Protein AF-A0A8H8BSC1-F1 (afdb_monomer_lite)

pLDDT: mean 72.42, std 17.68, range [31.17, 96.38]

Radius of gyration: 25.85 Å; chains: 1; bounding box: 68×64×65 Å

Organism: NCBI:txid108018

Structure (mmCIF, N/CA/C/O backbone):
data_AF-A0A8H8BSC1-F1
#
_entry.id   AF-A0A8H8BSC1-F1
#
loop_
_atom_site.group_PDB
_atom_site.id
_atom_site.type_symbol
_atom_site.label_atom_id
_atom_site.label_alt_id
_atom_site.label_comp_id
_atom_site.label_asym_id
_atom_site.label_entity_id
_atom_site.label_seq_id
_atom_site.pdbx_PDB_ins_code
_atom_site.Cartn_x
_atom_site.Cartn_y
_atom_site.Cartn_z
_atom_site.occupancy
_atom_site.B_iso_or_equiv
_atom_site.auth_seq_id
_atom_site.auth_comp_id
_atom_site.auth_asym_id
_atom_site.auth_atom_id
_atom_site.pdbx_PDB_model_num
ATOM 1 N N . MET A 1 1 ? -0.144 -24.480 24.840 1.00 42.50 1 MET A N 1
ATOM 2 C CA . MET A 1 1 ? -1.541 -24.907 25.066 1.00 42.50 1 MET A CA 1
ATOM 3 C C . MET A 1 1 ? -2.433 -23.780 24.575 1.00 42.50 1 MET A C 1
ATOM 5 O O . MET A 1 1 ? -2.061 -22.644 24.850 1.00 42.50 1 MET A O 1
ATOM 9 N N . PRO A 1 2 ? -3.512 -24.041 23.817 1.00 53.84 2 PRO A N 1
ATOM 10 C CA . PRO A 1 2 ? -4.433 -22.980 23.410 1.00 53.84 2 PRO A CA 1
ATOM 11 C C . PRO A 1 2 ? -5.007 -22.292 24.656 1.00 53.84 2 PRO A C 1
ATOM 13 O O . PRO A 1 2 ? -5.248 -22.959 25.666 1.00 53.84 2 PRO A O 1
ATOM 16 N N . ALA A 1 3 ? -5.159 -20.967 24.608 1.00 62.81 3 ALA A N 1
ATOM 17 C CA . ALA A 1 3 ? -5.765 -20.208 25.696 1.00 62.81 3 ALA A CA 1
ATOM 18 C C . ALA A 1 3 ? -7.186 -20.735 25.954 1.00 62.81 3 ALA A C 1
ATOM 20 O O . ALA A 1 3 ? -7.947 -20.976 25.017 1.00 62.81 3 ALA A O 1
ATOM 21 N N . ALA A 1 4 ? -7.529 -20.976 27.220 1.00 73.25 4 ALA A N 1
ATOM 22 C CA . ALA A 1 4 ? -8.860 -21.447 27.579 1.00 73.25 4 ALA A CA 1
ATOM 23 C C . ALA A 1 4 ? -9.885 -20.323 27.357 1.00 73.25 4 ALA A C 1
ATOM 25 O O . ALA A 1 4 ? -9.662 -19.196 27.794 1.00 73.25 4 ALA A O 1
ATOM 26 N N . PHE A 1 5 ? -11.009 -20.635 26.706 1.00 81.88 5 PHE A N 1
ATOM 27 C CA . PHE A 1 5 ? -12.128 -19.702 26.556 1.00 81.88 5 PHE A CA 1
ATOM 28 C C . PHE A 1 5 ? -12.639 -19.256 27.930 1.00 81.88 5 PHE A C 1
ATOM 30 O O . PHE A 1 5 ? -13.022 -20.093 28.752 1.00 81.88 5 PHE A O 1
ATOM 37 N N . THR A 1 6 ? -12.664 -17.946 28.178 1.00 86.12 6 THR A N 1
ATOM 38 C CA . THR A 1 6 ? -13.223 -17.390 29.415 1.00 86.12 6 THR A CA 1
ATOM 39 C C . THR A 1 6 ? -14.738 -17.174 29.275 1.00 86.12 6 THR A C 1
ATOM 41 O O . THR A 1 6 ? -15.258 -17.044 28.158 1.00 86.12 6 THR A O 1
ATOM 44 N N . PRO A 1 7 ? -15.491 -17.127 30.391 1.00 87.12 7 PRO A N 1
ATOM 45 C CA . PRO A 1 7 ? -16.909 -16.757 30.377 1.00 87.12 7 PRO A CA 1
ATOM 46 C C . PRO A 1 7 ? -17.177 -15.390 29.725 1.00 87.12 7 PRO A C 1
ATOM 48 O O . PRO A 1 7 ? -18.232 -15.189 29.120 1.00 87.12 7 PRO A O 1
ATOM 51 N N . GLU A 1 8 ? -16.225 -14.463 29.822 1.00 80.38 8 GLU A N 1
ATOM 52 C CA . GLU A 1 8 ? -16.262 -13.147 29.185 1.00 80.38 8 GLU A CA 1
ATOM 53 C C . GLU A 1 8 ? -16.211 -13.270 27.659 1.00 80.38 8 GLU A C 1
ATOM 55 O O . GLU A 1 8 ? -17.092 -12.731 26.985 1.00 80.38 8 GLU A O 1
ATOM 60 N N . THR A 1 9 ? -15.279 -14.062 27.114 1.00 79.06 9 THR A N 1
ATOM 61 C CA . THR A 1 9 ? -15.204 -14.327 25.667 1.00 79.06 9 THR A CA 1
ATOM 62 C C . THR A 1 9 ? -16.496 -14.975 25.156 1.00 79.06 9 THR A C 1
ATOM 64 O O . THR A 1 9 ? -16.997 -14.623 24.088 1.00 79.06 9 THR A O 1
ATOM 67 N N . PHE A 1 10 ? -17.102 -15.870 25.948 1.00 90.00 10 PHE A N 1
ATOM 68 C CA . PHE A 1 10 ? -18.387 -16.498 25.622 1.00 90.00 10 PHE A CA 1
ATOM 69 C C . PHE A 1 10 ? -19.555 -15.498 25.584 1.00 90.00 10 PHE A C 1
ATOM 71 O O . PHE A 1 10 ? -20.361 -15.510 24.648 1.00 90.00 10 PHE A O 1
ATOM 78 N N . LYS A 1 11 ? -19.653 -14.603 26.577 1.00 88.69 11 LYS A N 1
ATOM 79 C CA . LYS A 1 11 ? -20.669 -13.535 26.590 1.00 88.69 11 LYS A CA 1
ATOM 80 C C . LYS A 1 11 ? -20.509 -12.594 25.400 1.00 88.69 11 LYS A C 1
ATOM 82 O O . LYS A 1 11 ? -21.506 -12.244 24.771 1.00 88.69 11 LYS A O 1
ATOM 87 N N . GLN A 1 12 ? -19.274 -12.218 25.081 1.00 82.12 12 GLN A N 1
ATOM 88 C CA . GLN A 1 12 ? -18.968 -11.310 23.980 1.00 82.12 12 GLN A CA 1
ATOM 89 C C . GLN A 1 12 ? -19.332 -11.937 22.627 1.00 82.12 12 GLN A C 1
ATOM 91 O O . GLN A 1 12 ? -20.010 -11.302 21.820 1.00 82.12 12 GLN A O 1
ATOM 96 N N . ALA A 1 13 ? -19.004 -13.214 22.411 1.00 84.88 13 ALA A N 1
ATOM 97 C CA . ALA A 1 13 ? -19.384 -13.938 21.197 1.00 84.88 13 ALA A CA 1
ATOM 98 C C . ALA A 1 13 ? -20.911 -13.983 20.979 1.00 84.88 13 ALA A C 1
ATOM 100 O O . ALA A 1 13 ? -21.389 -13.760 19.863 1.00 84.88 13 ALA A O 1
ATOM 101 N N . ASN A 1 14 ? -21.689 -14.222 22.041 1.00 92.81 14 ASN A N 1
ATOM 102 C CA . ASN A 1 14 ? -23.155 -14.264 21.969 1.00 92.81 14 ASN A CA 1
ATOM 103 C C . ASN A 1 14 ? -23.796 -12.886 21.782 1.00 92.81 14 ASN A C 1
ATOM 105 O O . ASN A 1 14 ? -24.735 -12.750 20.994 1.00 92.81 14 ASN A O 1
ATOM 109 N N . TYR A 1 15 ? -23.249 -11.854 22.425 1.00 92.00 15 TYR A N 1
ATOM 110 C CA . TYR A 1 15 ? -23.658 -10.468 22.199 1.00 92.00 15 TYR A CA 1
ATOM 111 C C . TYR A 1 15 ? -23.555 -10.092 20.712 1.00 92.00 15 TYR A C 1
ATOM 113 O O . TYR A 1 15 ? -24.541 -9.673 20.101 1.00 92.00 15 TYR A O 1
ATOM 121 N N . TRP A 1 16 ? -22.396 -10.334 20.092 1.00 75.62 16 TRP A N 1
ATOM 122 C CA . TRP A 1 16 ? -22.170 -10.002 18.681 1.00 75.62 16 TRP A CA 1
ATOM 123 C C . TRP A 1 16 ? -22.990 -10.853 17.709 1.00 75.62 16 TRP A C 1
ATOM 125 O O . TRP A 1 16 ? -23.252 -10.447 16.574 1.00 75.62 16 TRP A O 1
ATOM 135 N N . ARG A 1 17 ? -23.412 -12.049 18.124 1.00 85.56 17 ARG A N 1
ATOM 136 C CA . ARG A 1 17 ? -24.331 -12.872 17.337 1.00 85.56 17 ARG A CA 1
ATOM 137 C C . ARG A 1 17 ? -25.721 -12.233 17.271 1.00 85.56 17 ARG A C 1
ATOM 139 O O . ARG A 1 17 ? -26.211 -11.983 16.171 1.00 85.56 17 ARG A O 1
ATOM 146 N N . LYS A 1 18 ? -26.290 -11.874 18.425 1.00 87.38 18 LYS A N 1
ATOM 147 C CA . LYS A 1 18 ? -27.608 -11.220 18.512 1.00 87.38 18 LYS A CA 1
ATOM 148 C C . LYS A 1 18 ? -27.630 -9.808 17.937 1.00 87.38 18 LYS A C 1
ATOM 150 O O . LYS A 1 18 ? -28.665 -9.375 17.449 1.00 87.38 18 LYS A O 1
ATOM 155 N N . TYR A 1 19 ? -26.496 -9.108 17.943 1.00 79.50 19 TYR A N 1
ATOM 156 C CA . TYR A 1 19 ? -26.371 -7.814 17.270 1.00 79.50 19 TYR A CA 1
ATOM 157 C C . TYR A 1 19 ? -26.601 -7.918 15.750 1.00 79.50 19 TYR A C 1
ATOM 159 O O . TYR A 1 19 ? -27.224 -7.041 15.160 1.00 79.50 19 TYR A O 1
ATOM 167 N N . ARG A 1 20 ? -26.126 -9.000 15.114 1.00 63.81 20 ARG A N 1
ATOM 168 C CA . ARG A 1 20 ? -26.268 -9.230 13.663 1.00 63.81 20 ARG A CA 1
ATOM 169 C C . ARG A 1 20 ? -27.637 -9.765 13.271 1.00 63.81 20 ARG A C 1
ATOM 171 O O . ARG A 1 20 ? -28.187 -9.366 12.252 1.00 63.81 20 ARG A O 1
ATOM 178 N N . ASP A 1 21 ? -28.149 -10.692 14.065 1.00 90.25 21 ASP A N 1
ATOM 179 C CA . ASP A 1 21 ? -29.476 -11.264 13.894 1.00 90.25 21 ASP A CA 1
ATOM 180 C C . ASP A 1 21 ? -30.122 -11.389 15.278 1.00 90.25 21 ASP A C 1
ATOM 182 O O . ASP A 1 21 ? -29.772 -12.312 16.028 1.00 90.25 21 ASP A O 1
ATOM 186 N N . PRO A 1 22 ? -31.060 -10.489 15.630 1.00 95.12 22 PRO A N 1
ATOM 187 C CA . PRO A 1 22 ? -31.723 -10.503 16.932 1.00 95.12 22 PRO A CA 1
ATOM 188 C C . PRO A 1 22 ? -32.433 -11.823 17.253 1.00 95.12 22 PRO A C 1
ATOM 190 O O . PRO A 1 22 ? -32.650 -12.123 18.426 1.00 95.12 22 PRO A O 1
ATOM 193 N N . ASN A 1 23 ? -32.775 -12.619 16.232 1.00 96.38 23 ASN A N 1
ATOM 194 C CA . ASN A 1 23 ? -33.460 -13.903 16.384 1.00 96.38 23 ASN A CA 1
ATOM 195 C C . ASN A 1 23 ? -32.499 -15.101 16.450 1.00 96.38 23 ASN A C 1
ATOM 197 O O . ASN A 1 23 ? -32.944 -16.243 16.590 1.00 96.38 23 ASN A O 1
ATOM 201 N N . SER A 1 24 ? -31.190 -14.873 16.346 1.00 94.62 24 SER A N 1
ATOM 202 C CA . SER A 1 24 ? -30.205 -15.949 16.401 1.00 94.62 24 SER A CA 1
ATOM 203 C C . SER A 1 24 ? -30.073 -16.533 17.814 1.00 94.62 24 SER A C 1
ATOM 205 O O . SER A 1 24 ? -30.018 -15.820 18.818 1.00 94.62 24 SER A O 1
ATOM 207 N N . ALA A 1 25 ? -30.019 -17.865 17.898 1.00 96.38 25 ALA A N 1
ATOM 208 C CA . ALA A 1 25 ? -29.781 -18.566 19.157 1.00 96.38 25 ALA A CA 1
ATOM 209 C C . ALA A 1 25 ? -28.333 -18.368 19.629 1.00 96.38 25 ALA A C 1
ATOM 211 O O . ALA A 1 25 ? -27.415 -18.344 18.809 1.00 96.38 25 ALA A O 1
ATOM 212 N N . ASP A 1 26 ? -28.121 -18.273 20.942 1.00 95.88 26 ASP A N 1
ATOM 213 C CA . ASP A 1 26 ? -26.779 -18.192 21.523 1.00 95.88 26 ASP A CA 1
ATOM 214 C C . ASP A 1 26 ? -25.952 -19.444 21.154 1.00 95.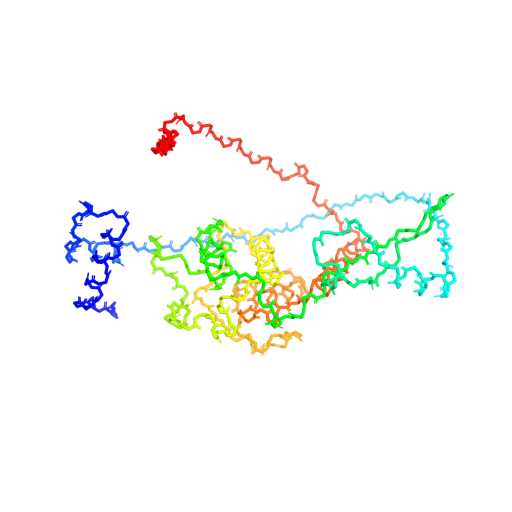88 26 ASP A C 1
ATOM 216 O O . ASP A 1 26 ? -26.466 -20.564 21.120 1.00 95.88 26 ASP A O 1
ATOM 220 N N . TYR A 1 27 ? -24.662 -19.263 20.865 1.00 93.19 27 TYR A N 1
ATOM 221 C CA . TYR A 1 27 ? -23.706 -20.362 20.766 1.00 93.19 27 TYR A CA 1
ATOM 222 C C . TYR A 1 27 ? -23.642 -21.125 22.086 1.00 93.19 27 TYR A C 1
ATOM 224 O O . TYR A 1 27 ? -23.601 -20.524 23.162 1.00 93.19 27 TYR A O 1
ATOM 232 N N . SER A 1 28 ? -23.543 -22.452 22.002 1.00 93.62 28 SER A N 1
ATOM 233 C CA . SER A 1 28 ? -23.065 -23.246 23.128 1.00 93.62 28 SER A CA 1
ATOM 234 C C . SER A 1 28 ? -21.537 -23.167 23.221 1.00 93.62 28 SER A C 1
ATOM 236 O O . SER A 1 28 ? -20.845 -22.893 22.238 1.00 93.62 28 SER A O 1
ATOM 238 N N . MET A 1 29 ? -20.978 -23.447 24.402 1.00 82.94 29 MET A N 1
ATOM 239 C CA . MET A 1 29 ? -19.519 -23.474 24.587 1.00 82.94 29 MET A CA 1
ATOM 240 C C . MET A 1 29 ? -18.839 -24.509 23.666 1.00 82.94 29 MET A C 1
ATOM 242 O O . MET A 1 29 ? -17.700 -24.332 23.235 1.00 82.94 29 MET A O 1
ATOM 246 N N . ILE A 1 30 ? -19.563 -25.582 23.325 1.00 83.12 30 ILE A N 1
ATOM 247 C CA . ILE A 1 30 ? -19.103 -26.637 22.415 1.00 83.12 30 ILE A CA 1
ATOM 248 C C . ILE A 1 30 ? -19.013 -26.111 20.979 1.00 83.12 30 ILE A C 1
ATOM 250 O O . ILE A 1 30 ? -18.041 -26.413 20.288 1.00 83.12 30 ILE A O 1
ATOM 254 N N . ASP A 1 31 ? -19.985 -25.309 20.538 1.00 86.19 31 ASP A N 1
ATOM 255 C CA . ASP A 1 31 ? -19.984 -24.734 19.188 1.00 86.19 31 ASP A CA 1
ATOM 256 C C . ASP A 1 31 ? -18.820 -23.761 19.004 1.00 86.19 31 ASP A C 1
ATOM 258 O O . ASP A 1 31 ? -18.113 -23.829 18.001 1.00 86.19 31 ASP A O 1
ATOM 262 N N . LEU A 1 32 ? -18.568 -22.923 20.015 1.00 83.75 32 LEU A N 1
ATOM 263 C CA . LEU A 1 32 ? -17.420 -22.015 20.042 1.00 83.75 32 LEU A CA 1
ATOM 264 C C . LEU A 1 32 ? -16.094 -22.778 20.007 1.00 83.75 32 LEU A C 1
ATOM 266 O O . LEU A 1 32 ? -15.229 -22.478 19.193 1.00 83.75 32 LEU A O 1
ATOM 270 N N . THR A 1 33 ? -15.954 -23.835 20.807 1.00 79.44 33 THR A N 1
ATOM 271 C CA . THR A 1 33 ? -14.729 -24.651 20.792 1.00 79.44 33 THR A CA 1
ATOM 272 C C . THR A 1 33 ? -14.499 -25.308 19.425 1.00 79.44 33 THR A C 1
ATOM 274 O O . THR A 1 33 ? -13.365 -25.409 18.966 1.00 79.44 33 THR A O 1
ATOM 277 N N . ARG A 1 34 ? -15.564 -25.742 18.737 1.00 79.81 34 ARG A N 1
ATOM 278 C CA . ARG A 1 34 ? -15.453 -26.322 17.388 1.00 79.81 34 ARG A CA 1
ATOM 279 C C . ARG A 1 34 ? -15.067 -25.294 16.332 1.00 79.81 34 ARG A C 1
ATOM 281 O O . ARG A 1 34 ? -14.254 -25.636 15.478 1.00 79.81 34 ARG A O 1
ATOM 288 N N . LEU A 1 35 ? -15.627 -24.084 16.395 1.00 76.88 35 LEU A N 1
ATOM 289 C CA . LEU A 1 35 ? -15.263 -22.992 15.489 1.00 76.88 35 LEU A CA 1
ATOM 290 C C . LEU A 1 35 ? -13.770 -22.659 15.613 1.00 76.88 35 LEU A C 1
ATOM 292 O O . LEU A 1 35 ? -13.045 -22.725 14.627 1.00 76.88 35 LEU A O 1
ATOM 296 N N . TYR A 1 36 ? -13.311 -22.426 16.843 1.00 68.88 36 TYR A N 1
ATOM 297 C CA . TYR A 1 36 ? -11.990 -21.851 17.103 1.00 68.88 36 TYR A CA 1
ATOM 298 C C . TYR A 1 36 ? -10.854 -22.882 17.200 1.00 68.88 36 TYR A C 1
ATOM 300 O O . TYR A 1 36 ? -9.684 -22.538 17.051 1.00 68.88 36 TYR A O 1
ATOM 308 N N . CYS A 1 37 ? -11.146 -24.156 17.484 1.00 70.50 37 CYS A N 1
ATOM 309 C CA . CYS A 1 37 ? -10.113 -25.192 17.650 1.00 70.50 37 CYS A CA 1
ATOM 310 C C . CYS A 1 37 ? -10.126 -26.269 16.549 1.00 70.50 37 CYS A C 1
ATOM 312 O O . CYS A 1 37 ? -9.317 -27.198 16.600 1.00 70.50 37 CYS A O 1
ATOM 314 N N . GLY A 1 38 ? -11.048 -26.195 15.582 1.00 57.78 38 GLY A N 1
ATOM 315 C CA . GLY A 1 38 ? -11.354 -27.301 14.669 1.00 57.78 38 GLY A CA 1
ATOM 316 C C . GLY A 1 38 ? -10.454 -27.457 13.438 1.00 57.78 38 GLY A C 1
ATOM 317 O O . GLY A 1 38 ? -10.386 -28.558 12.890 1.00 57.78 38 GLY A O 1
ATOM 318 N N . VAL A 1 39 ? -9.748 -26.415 12.987 1.00 50.16 39 VAL A N 1
ATOM 319 C CA . VAL A 1 39 ? -9.040 -26.459 11.694 1.00 50.16 39 VAL A CA 1
ATOM 320 C C . VAL A 1 39 ? -7.529 -26.558 11.898 1.00 50.16 39 VAL A C 1
ATOM 322 O O . VAL A 1 39 ? -6.854 -25.579 12.205 1.00 50.16 39 VAL A O 1
ATOM 325 N N . LYS A 1 40 ? -6.965 -27.756 11.698 1.00 46.06 40 LYS A N 1
ATOM 326 C CA . LYS A 1 40 ? -5.510 -27.921 11.564 1.00 46.06 40 LYS A CA 1
ATOM 327 C C . LYS A 1 40 ? -5.069 -27.331 10.225 1.00 46.06 40 LYS A C 1
ATOM 329 O O . LYS A 1 40 ? -5.225 -27.972 9.188 1.00 46.06 40 LYS A O 1
ATOM 334 N N . HIS A 1 41 ? -4.515 -26.124 10.245 1.00 46.56 41 HIS A N 1
ATOM 335 C CA . HIS A 1 41 ? -3.875 -25.547 9.068 1.00 46.56 41 HIS A CA 1
ATOM 336 C C . HIS A 1 41 ? -2.590 -26.328 8.751 1.00 46.56 41 HIS A C 1
ATOM 338 O O . HIS A 1 41 ? -1.697 -26.432 9.592 1.00 46.56 41 HIS A O 1
ATOM 344 N N . THR A 1 42 ? -2.520 -26.917 7.555 1.00 43.06 42 THR A N 1
ATOM 345 C CA . THR A 1 42 ? -1.309 -27.574 7.046 1.00 43.06 42 THR A CA 1
ATOM 346 C C . THR A 1 42 ? -0.774 -26.694 5.918 1.00 43.06 42 THR A C 1
ATOM 348 O O . THR A 1 42 ? -1.474 -26.564 4.913 1.00 43.06 42 THR A O 1
ATOM 351 N N . PRO A 1 43 ? 0.394 -26.048 6.068 1.00 39.44 43 PRO A N 1
ATOM 352 C CA . PRO A 1 43 ? 0.916 -25.170 5.028 1.00 39.44 43 PRO A CA 1
ATOM 353 C C . PRO A 1 43 ? 1.278 -25.979 3.767 1.00 39.44 43 PRO A C 1
ATOM 355 O O . PRO A 1 43 ? 1.775 -27.106 3.892 1.00 39.44 43 PRO A O 1
ATOM 358 N N . PRO A 1 44 ? 1.028 -25.447 2.557 1.00 43.44 44 PRO A N 1
ATOM 359 C CA . PRO A 1 44 ? 1.402 -26.112 1.312 1.00 43.44 44 PRO A CA 1
ATOM 360 C C . PRO A 1 44 ? 2.930 -26.205 1.161 1.00 43.44 44 PRO A C 1
ATOM 362 O O . PRO A 1 44 ? 3.678 -25.367 1.660 1.00 43.44 44 PRO A O 1
ATOM 365 N N . ALA A 1 45 ? 3.403 -27.251 0.478 1.00 52.31 45 ALA A N 1
ATOM 366 C CA . ALA A 1 45 ? 4.829 -27.470 0.239 1.00 52.31 45 ALA A CA 1
ATOM 367 C C . ALA A 1 45 ? 5.379 -26.510 -0.833 1.00 52.31 45 ALA A C 1
ATOM 369 O O . ALA A 1 45 ? 4.729 -26.278 -1.851 1.00 52.31 45 ALA A O 1
ATOM 370 N N . PHE A 1 46 ? 6.596 -25.994 -0.630 1.00 43.31 46 PHE A N 1
ATOM 371 C CA . PHE A 1 46 ? 7.272 -25.106 -1.582 1.00 43.31 46 PHE A CA 1
ATOM 372 C C . PHE A 1 46 ? 7.563 -25.800 -2.923 1.00 43.31 46 PHE A C 1
ATOM 374 O O . PHE A 1 46 ? 8.048 -26.934 -2.957 1.00 43.31 46 PHE A O 1
ATOM 381 N N . ALA A 1 47 ? 7.308 -25.101 -4.033 1.00 48.22 47 ALA A N 1
ATOM 382 C CA . ALA A 1 47 ? 7.640 -25.574 -5.375 1.00 48.22 47 ALA A CA 1
ATOM 383 C C . ALA A 1 47 ? 9.155 -25.457 -5.666 1.00 48.22 47 ALA A C 1
ATOM 385 O O . ALA A 1 47 ? 9.807 -24.534 -5.172 1.00 48.22 47 ALA A O 1
ATOM 386 N N . PRO A 1 48 ? 9.741 -26.362 -6.477 1.00 52.47 48 PRO A N 1
ATOM 387 C CA . PRO A 1 48 ? 11.158 -26.305 -6.823 1.00 52.47 48 PRO A CA 1
ATOM 388 C C . PRO A 1 48 ? 11.477 -25.152 -7.801 1.00 52.47 48 PRO A C 1
ATOM 390 O O . PRO A 1 48 ? 10.663 -24.838 -8.674 1.00 52.47 48 PRO A O 1
ATOM 393 N N . PRO A 1 49 ? 12.678 -24.549 -7.709 1.00 47.56 49 PRO A N 1
ATOM 394 C CA . PRO A 1 49 ? 13.065 -23.388 -8.512 1.00 47.56 49 PRO A CA 1
ATOM 395 C C . PRO A 1 49 ? 13.212 -23.723 -10.007 1.00 47.56 49 PRO A C 1
ATOM 397 O O . PRO A 1 49 ? 13.814 -24.734 -10.377 1.00 47.56 49 PRO A O 1
ATOM 400 N N . ARG A 1 50 ? 12.690 -22.853 -10.885 1.00 45.44 50 ARG A N 1
ATOM 401 C CA . ARG A 1 50 ? 12.823 -22.954 -12.353 1.00 45.44 50 ARG A CA 1
ATOM 402 C C . ARG A 1 50 ? 13.883 -21.986 -12.881 1.00 45.44 50 ARG A C 1
ATOM 404 O O . ARG A 1 50 ? 14.005 -20.863 -12.412 1.00 45.44 50 ARG A O 1
ATOM 411 N N . THR A 1 51 ? 14.632 -22.420 -13.891 1.00 43.59 51 THR A N 1
ATOM 412 C CA . THR A 1 51 ? 15.704 -21.641 -14.530 1.00 43.59 51 THR A CA 1
ATOM 413 C C . THR A 1 51 ? 15.138 -20.718 -15.616 1.00 43.59 51 THR A C 1
ATOM 415 O O . THR A 1 51 ? 14.475 -21.189 -16.541 1.00 43.59 51 THR A O 1
ATOM 418 N N . ALA A 1 52 ? 15.408 -19.412 -15.528 1.00 37.19 52 ALA A N 1
ATOM 419 C CA . ALA A 1 52 ? 14.918 -18.416 -16.483 1.00 37.19 52 ALA A CA 1
ATOM 420 C C . ALA A 1 52 ? 15.601 -18.536 -17.861 1.00 37.19 52 ALA A C 1
ATOM 422 O O . ALA A 1 52 ? 16.818 -18.715 -17.960 1.00 37.19 52 ALA A O 1
ATOM 423 N N . ARG A 1 53 ? 14.820 -18.412 -18.943 1.00 37.38 53 ARG A N 1
ATOM 424 C CA . ARG A 1 53 ? 15.297 -18.489 -20.335 1.00 37.38 53 ARG A CA 1
ATOM 425 C C . ARG A 1 53 ? 15.283 -17.095 -20.965 1.00 37.38 53 ARG A C 1
ATOM 427 O O . ARG A 1 53 ? 14.267 -16.415 -20.927 1.00 37.38 53 ARG A O 1
ATOM 434 N N . ARG A 1 54 ? 16.406 -16.674 -21.553 1.00 31.17 54 ARG A N 1
ATOM 435 C CA . ARG A 1 54 ? 16.592 -15.330 -22.128 1.00 31.17 54 ARG A CA 1
ATOM 436 C C . ARG A 1 54 ? 16.314 -15.343 -23.636 1.00 31.17 54 ARG A C 1
ATOM 438 O O . ARG A 1 54 ? 16.897 -16.157 -24.349 1.00 31.17 54 ARG A O 1
ATOM 445 N N . LEU A 1 55 ? 15.464 -14.438 -24.117 1.00 39.38 55 LEU A N 1
ATOM 446 C CA . LEU A 1 55 ? 15.182 -14.203 -25.541 1.00 39.38 55 LEU A CA 1
ATOM 447 C C . LEU A 1 55 ? 15.480 -12.739 -25.890 1.00 39.38 55 LEU A C 1
ATOM 449 O O . LEU A 1 55 ? 15.287 -11.863 -25.049 1.00 39.38 55 LEU A O 1
ATOM 453 N N . SER A 1 56 ? 15.956 -12.483 -27.110 1.00 36.03 56 SER A N 1
ATOM 454 C CA . SER A 1 56 ? 16.390 -11.163 -27.589 1.00 36.03 56 SER A CA 1
ATOM 455 C C . SER A 1 56 ? 15.724 -10.781 -28.912 1.00 36.03 56 SER A C 1
ATOM 457 O O . SER A 1 56 ? 15.536 -11.631 -29.782 1.00 36.03 56 SER A O 1
ATOM 459 N N . PHE A 1 57 ? 15.424 -9.486 -29.084 1.00 42.59 57 PHE A N 1
ATOM 460 C CA . PHE A 1 57 ? 14.877 -8.916 -30.321 1.00 42.59 57 PHE A CA 1
ATOM 461 C C . PHE A 1 57 ? 15.402 -7.486 -30.582 1.00 42.59 57 PHE A C 1
ATOM 463 O O . PHE A 1 57 ? 15.807 -6.805 -29.644 1.00 42.59 57 PHE A O 1
ATOM 470 N N . PRO A 1 58 ? 15.426 -7.017 -31.847 1.00 40.12 58 PRO A N 1
ATOM 471 C CA . PRO A 1 58 ? 16.117 -5.785 -32.236 1.00 40.12 58 PRO A CA 1
ATOM 472 C C . PRO A 1 58 ? 15.280 -4.497 -32.092 1.00 40.12 58 PRO A C 1
ATOM 474 O O . PRO A 1 58 ? 14.072 -4.472 -32.319 1.00 40.12 58 PRO A O 1
ATOM 477 N N . ARG A 1 59 ? 15.973 -3.395 -31.770 1.00 40.25 59 ARG A N 1
ATOM 478 C CA . ARG A 1 59 ? 15.434 -2.052 -31.474 1.00 40.25 59 ARG A CA 1
ATOM 479 C C . ARG A 1 59 ? 15.240 -1.200 -32.741 1.00 40.25 59 ARG A C 1
ATOM 481 O O . ARG A 1 59 ? 16.122 -1.172 -33.596 1.00 40.25 59 ARG A O 1
ATOM 488 N N . ILE A 1 60 ? 14.141 -0.439 -32.828 1.00 43.44 60 ILE A N 1
ATOM 489 C CA . ILE A 1 60 ? 13.859 0.484 -33.949 1.00 43.44 60 ILE A CA 1
ATOM 490 C C . ILE A 1 60 ? 14.319 1.917 -33.600 1.00 43.44 60 ILE A C 1
ATOM 492 O O . ILE A 1 60 ? 13.904 2.439 -32.5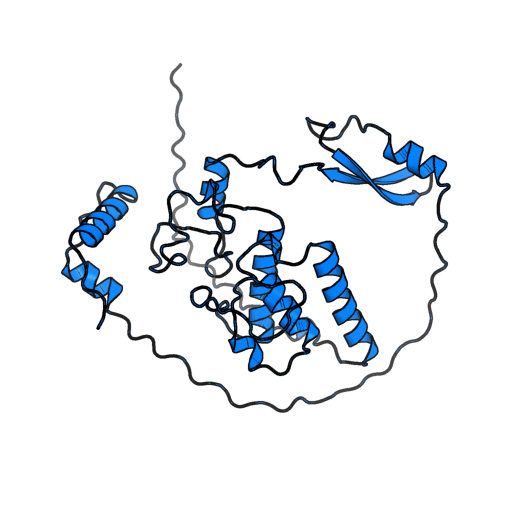62 1.00 43.44 60 ILE A O 1
ATOM 496 N N . PRO A 1 61 ? 15.142 2.585 -34.433 1.00 41.31 61 PRO A N 1
ATOM 497 C CA . PRO A 1 61 ? 15.597 3.953 -34.191 1.00 41.31 61 PRO A CA 1
ATOM 498 C C . PRO A 1 61 ? 14.731 5.029 -34.871 1.00 41.31 61 PRO A C 1
ATOM 500 O O . PRO A 1 61 ? 14.399 4.909 -36.046 1.00 41.31 61 PRO A O 1
ATOM 503 N N . GLY A 1 62 ? 14.511 6.148 -34.164 1.00 50.66 62 GLY A N 1
ATOM 504 C CA . GLY A 1 62 ? 14.360 7.470 -34.790 1.00 50.66 62 GLY A CA 1
ATOM 505 C C . GLY A 1 62 ? 13.019 8.190 -34.622 1.00 50.66 62 GLY A C 1
ATOM 506 O O . GLY A 1 62 ? 12.247 8.254 -35.565 1.00 50.66 62 GLY A O 1
ATOM 507 N N . THR A 1 63 ? 12.808 8.864 -33.486 1.00 37.50 63 THR A N 1
ATOM 508 C CA . THR A 1 63 ? 12.041 10.130 -33.451 1.00 37.50 63 THR A CA 1
ATOM 509 C C . THR A 1 63 ? 12.405 10.906 -32.189 1.00 37.50 63 THR A C 1
ATOM 511 O O . THR A 1 63 ? 12.147 10.444 -31.081 1.00 37.50 63 THR A O 1
ATOM 514 N N . VAL A 1 64 ? 13.028 12.076 -32.341 1.00 45.56 64 VAL A N 1
ATOM 515 C CA . VAL A 1 64 ? 13.320 12.989 -31.227 1.00 45.56 64 VAL A CA 1
ATOM 516 C C . VAL A 1 64 ? 12.305 14.126 -31.297 1.00 45.56 64 VAL A C 1
ATOM 518 O O . VAL A 1 64 ? 12.341 14.928 -32.228 1.00 45.56 64 VAL A O 1
ATOM 521 N N . ALA A 1 65 ? 11.367 14.163 -30.350 1.00 46.47 65 ALA A N 1
ATOM 522 C CA . ALA A 1 65 ? 10.366 15.222 -30.255 1.00 46.47 65 ALA A CA 1
ATOM 523 C C . ALA A 1 65 ? 11.012 16.552 -29.824 1.00 46.47 65 ALA A C 1
ATOM 525 O O . ALA A 1 65 ? 11.898 16.576 -28.966 1.00 46.47 65 ALA A O 1
ATOM 526 N N . ALA A 1 66 ? 10.568 17.659 -30.423 1.00 49.53 66 ALA A N 1
ATOM 527 C CA . ALA A 1 66 ? 11.018 19.000 -30.065 1.00 49.53 66 ALA A CA 1
ATOM 528 C C . ALA A 1 66 ? 10.645 19.339 -28.611 1.00 49.53 66 ALA A C 1
ATOM 530 O O . ALA A 1 66 ? 9.581 18.957 -28.121 1.00 49.53 66 ALA A O 1
ATOM 531 N N . LYS A 1 67 ? 11.532 20.064 -27.918 1.00 48.16 67 LYS A N 1
ATOM 532 C CA . LYS A 1 67 ? 11.308 20.472 -26.527 1.00 48.16 67 LYS A CA 1
ATOM 533 C C . LYS A 1 67 ? 10.167 21.500 -26.438 1.00 48.16 67 LYS A C 1
ATOM 535 O O . LYS A 1 67 ? 10.183 22.460 -27.207 1.00 48.16 67 LYS A O 1
ATOM 540 N N . PRO A 1 68 ? 9.220 21.337 -25.498 1.00 51.94 68 PRO A N 1
ATOM 541 C CA . PRO A 1 68 ? 8.134 22.289 -25.292 1.00 51.94 68 PRO A CA 1
ATOM 542 C C . PRO A 1 68 ? 8.647 23.640 -24.768 1.00 51.94 68 PRO A C 1
ATOM 544 O O . PRO A 1 68 ? 9.629 23.702 -24.025 1.00 51.94 68 PRO A O 1
ATOM 547 N N . HIS A 1 69 ? 7.971 24.714 -25.180 1.00 58.22 69 HIS A N 1
ATOM 548 C CA . HIS A 1 69 ? 8.196 26.081 -24.710 1.00 58.22 69 HIS A CA 1
ATOM 549 C C . HIS A 1 69 ? 7.762 26.213 -23.240 1.00 58.22 69 HIS A C 1
ATOM 551 O O . HIS A 1 69 ? 6.767 25.614 -22.836 1.00 58.22 69 HIS A O 1
ATOM 557 N N . VAL A 1 70 ? 8.523 26.956 -22.433 1.00 59.31 70 VAL A N 1
ATOM 558 C CA . VAL A 1 70 ? 8.226 27.185 -21.009 1.00 59.31 70 VAL A CA 1
ATOM 559 C C . VAL A 1 70 ? 7.686 28.616 -20.858 1.00 59.31 70 VAL A C 1
ATOM 561 O O . VAL A 1 70 ? 8.405 29.538 -21.244 1.00 59.31 70 VAL A O 1
ATOM 564 N N . PRO A 1 71 ? 6.458 28.820 -20.338 1.00 64.62 71 PRO A N 1
ATOM 565 C CA . PRO A 1 71 ? 5.864 30.150 -20.155 1.00 64.62 71 PRO A CA 1
ATOM 566 C C . PRO A 1 71 ? 6.604 31.034 -19.135 1.00 64.62 71 PRO A C 1
ATOM 568 O O . PRO A 1 71 ? 7.268 30.520 -18.239 1.00 64.62 71 PRO A O 1
ATOM 571 N N . ASP A 1 72 ? 6.426 32.356 -19.248 1.00 76.88 72 ASP A N 1
ATOM 572 C CA . ASP A 1 72 ? 6.992 33.385 -18.355 1.00 76.88 72 ASP A CA 1
ATOM 573 C C . ASP A 1 72 ? 6.520 33.232 -16.888 1.00 76.88 72 ASP A C 1
ATOM 575 O O . ASP A 1 72 ? 5.346 32.948 -16.619 1.00 76.88 72 ASP A O 1
ATOM 579 N N . ASP A 1 73 ? 7.419 33.453 -15.927 1.00 74.94 73 ASP A N 1
ATOM 580 C CA . ASP A 1 73 ? 7.194 33.223 -14.490 1.00 74.94 73 ASP A CA 1
ATOM 581 C C . ASP A 1 73 ? 6.061 34.095 -13.924 1.00 74.94 73 ASP A C 1
ATOM 583 O O . ASP A 1 73 ? 5.299 33.663 -13.049 1.00 74.94 73 ASP A O 1
ATOM 587 N N . ASP A 1 74 ? 5.908 35.316 -14.437 1.00 78.31 74 ASP A N 1
ATOM 588 C CA . ASP A 1 74 ? 4.851 36.233 -14.005 1.00 78.31 74 ASP A CA 1
ATOM 589 C C . ASP A 1 74 ? 3.467 35.789 -14.501 1.00 78.31 74 ASP A C 1
ATOM 591 O O . ASP A 1 74 ? 2.476 35.911 -13.771 1.00 78.31 74 ASP A O 1
ATOM 595 N N . LEU A 1 75 ? 3.392 35.172 -15.687 1.00 74.88 75 LEU A N 1
ATOM 596 C CA . LEU A 1 75 ? 2.163 34.550 -16.191 1.00 74.88 75 LEU A CA 1
ATOM 597 C C . LEU A 1 75 ? 1.783 33.325 -15.356 1.00 74.88 75 LEU A C 1
ATOM 599 O O . LEU A 1 75 ? 0.605 33.145 -15.037 1.00 74.88 75 LEU A O 1
ATOM 603 N N . ILE A 1 76 ? 2.767 32.520 -14.944 1.00 71.75 76 ILE A N 1
ATOM 604 C CA . ILE A 1 76 ? 2.552 31.373 -14.053 1.00 71.75 76 ILE A CA 1
ATOM 605 C C . ILE A 1 76 ? 1.994 31.849 -12.704 1.00 71.75 76 ILE A C 1
ATOM 607 O O . ILE A 1 76 ? 0.963 31.340 -12.259 1.00 71.75 76 ILE A O 1
ATOM 611 N N . LYS A 1 77 ? 2.598 32.862 -12.070 1.00 77.19 77 LYS A N 1
ATOM 612 C CA . LYS A 1 77 ? 2.109 33.415 -10.789 1.00 77.19 77 LYS A CA 1
ATOM 613 C C . LYS A 1 77 ? 0.711 34.029 -10.906 1.00 77.19 77 LYS A C 1
ATOM 615 O O . LYS A 1 77 ? -0.148 33.788 -10.050 1.00 77.19 77 LYS A O 1
ATOM 620 N N . ALA A 1 78 ? 0.458 34.797 -11.965 1.00 80.12 78 ALA A N 1
ATOM 621 C CA . ALA A 1 78 ? -0.854 35.387 -12.220 1.00 80.12 78 ALA A CA 1
ATOM 622 C C . ALA A 1 78 ? -1.925 34.312 -12.454 1.00 80.12 78 ALA A C 1
ATOM 624 O O . ALA A 1 78 ? -3.054 34.450 -11.993 1.00 80.12 78 ALA A O 1
ATOM 625 N N . PHE A 1 79 ? -1.579 33.216 -13.129 1.00 77.38 79 PHE A N 1
ATOM 626 C CA . PHE A 1 79 ? -2.484 32.092 -13.334 1.00 77.38 79 PHE A CA 1
ATOM 627 C C . PHE A 1 79 ? -2.763 31.318 -12.035 1.00 77.38 79 PHE A C 1
ATOM 629 O O . PHE A 1 79 ? -3.925 31.056 -11.728 1.00 77.38 79 PHE A O 1
ATOM 636 N N . MET A 1 80 ? -1.736 31.031 -11.227 1.00 74.38 80 MET A N 1
ATOM 637 C CA . MET A 1 80 ? -1.876 30.313 -9.946 1.00 74.38 80 MET A CA 1
ATOM 638 C C . MET A 1 80 ? -2.704 31.053 -8.897 1.00 74.38 80 MET A C 1
ATOM 640 O O . MET A 1 80 ? -3.300 30.429 -8.022 1.00 74.38 80 MET A O 1
ATOM 644 N N . SER A 1 81 ? -2.740 32.382 -8.972 1.00 77.56 81 SER A N 1
ATOM 645 C CA . SER A 1 81 ? -3.502 33.230 -8.052 1.00 77.56 81 SER A CA 1
ATOM 646 C C . SER A 1 81 ? -4.973 33.408 -8.449 1.00 77.56 81 SER A C 1
ATOM 648 O O . SER A 1 81 ? -5.749 33.979 -7.676 1.00 77.56 81 SER A O 1
ATOM 650 N N . LYS A 1 82 ? -5.402 32.906 -9.619 1.00 76.81 82 LYS A N 1
ATOM 651 C CA . LYS A 1 82 ? -6.805 32.993 -10.047 1.00 76.81 82 LYS A CA 1
ATOM 652 C C . LYS A 1 82 ? -7.702 32.118 -9.172 1.00 76.81 82 LYS A C 1
ATOM 654 O O . LYS A 1 82 ? -7.476 30.921 -9.014 1.00 76.81 82 LYS A O 1
ATOM 659 N N . ARG A 1 83 ? -8.794 32.708 -8.676 1.00 70.50 83 ARG A N 1
ATOM 660 C CA . ARG A 1 83 ? -9.924 31.961 -8.108 1.00 70.50 83 ARG A CA 1
ATOM 661 C C . ARG A 1 83 ? -10.804 31.442 -9.241 1.00 70.50 83 ARG A C 1
ATOM 663 O O . ARG A 1 83 ? -11.297 32.230 -10.044 1.00 70.50 83 ARG A O 1
ATOM 670 N N . ILE A 1 84 ? -11.013 30.131 -9.295 1.00 71.19 84 ILE A N 1
ATOM 671 C CA . ILE A 1 84 ? -11.887 29.502 -10.287 1.00 71.19 84 ILE A CA 1
ATOM 672 C C . ILE A 1 84 ? -13.290 29.399 -9.693 1.00 71.19 84 ILE A C 1
ATOM 674 O O . ILE A 1 84 ? -13.523 28.633 -8.762 1.00 71.19 84 ILE A O 1
ATOM 678 N N . ALA A 1 85 ? -14.224 30.181 -10.236 1.00 62.28 85 ALA A N 1
ATOM 679 C CA . ALA A 1 85 ? -15.602 30.269 -9.747 1.00 62.28 85 ALA A CA 1
ATOM 680 C C . ALA A 1 85 ? -16.415 28.964 -9.900 1.00 62.28 85 ALA A C 1
ATOM 682 O O . ALA A 1 85 ? -17.479 28.846 -9.305 1.00 62.28 85 ALA A O 1
ATOM 683 N N . SER A 1 86 ? -15.928 27.995 -10.684 1.00 61.38 86 SER A N 1
ATOM 684 C CA . SER A 1 86 ? -16.598 26.717 -10.963 1.00 61.38 86 SER A CA 1
ATOM 685 C C . SER A 1 86 ? -16.072 25.522 -10.155 1.00 61.38 86 SER A C 1
ATOM 687 O O . SER A 1 86 ? -16.495 24.398 -10.416 1.00 61.38 86 SER A O 1
ATOM 689 N N . LEU A 1 87 ? -15.139 25.717 -9.215 1.00 61.56 87 LEU A N 1
ATOM 690 C CA . LEU A 1 87 ? -14.717 24.636 -8.315 1.00 61.56 87 LEU A CA 1
ATOM 691 C C . LEU A 1 87 ? -15.783 24.421 -7.215 1.00 61.56 87 LEU A C 1
ATOM 693 O O . LEU A 1 87 ? -16.347 25.410 -6.741 1.00 61.56 87 LEU A O 1
ATOM 697 N N . PRO A 1 88 ? -16.085 23.170 -6.805 1.00 59.84 88 PRO A N 1
ATOM 698 C CA . PRO A 1 88 ? -17.132 22.869 -5.823 1.00 59.84 88 PRO A CA 1
ATOM 699 C C . PRO A 1 88 ? -16.964 23.606 -4.482 1.00 59.84 88 PRO A C 1
ATOM 701 O O . PRO A 1 88 ? -15.860 24.007 -4.124 1.00 59.84 88 PRO A O 1
ATOM 704 N N . ILE A 1 89 ? -18.094 23.707 -3.766 1.00 52.38 89 ILE A N 1
ATOM 705 C CA . ILE A 1 89 ? -18.597 24.634 -2.715 1.00 52.38 89 ILE A CA 1
ATOM 706 C C . ILE A 1 89 ? -17.616 25.274 -1.700 1.00 52.38 89 ILE A C 1
ATOM 708 O O . ILE A 1 89 ? -18.006 26.211 -1.009 1.00 52.38 89 ILE A O 1
ATOM 712 N N . ASP A 1 90 ? -16.335 24.920 -1.650 1.00 62.44 90 ASP A N 1
ATOM 713 C CA . ASP A 1 90 ? -15.374 25.553 -0.743 1.00 62.44 90 ASP A CA 1
ATOM 714 C C . ASP A 1 90 ? -14.029 25.849 -1.427 1.00 62.44 90 ASP A C 1
ATOM 716 O O . ASP A 1 90 ? -12.985 25.265 -1.137 1.00 62.44 90 ASP A O 1
ATOM 720 N N . PHE A 1 91 ? -14.044 26.804 -2.363 1.00 55.78 91 PHE A N 1
ATOM 721 C CA . PHE A 1 91 ? -12.872 27.252 -3.134 1.00 55.78 91 PHE A CA 1
ATOM 722 C C . PHE A 1 91 ? -11.685 27.728 -2.271 1.00 55.78 91 PHE A C 1
ATOM 724 O O . PHE A 1 91 ? -10.588 27.921 -2.789 1.00 55.78 91 PHE A O 1
ATOM 731 N N . ARG A 1 92 ? -11.885 27.942 -0.962 1.00 60.59 92 ARG A N 1
ATOM 732 C CA . ARG A 1 92 ? -10.815 28.262 -0.002 1.00 60.59 92 ARG A CA 1
ATOM 733 C C . ARG A 1 92 ? -9.903 27.064 0.278 1.00 60.59 92 ARG A C 1
ATOM 735 O O . ARG A 1 92 ? -8.780 27.267 0.720 1.00 60.59 92 ARG A O 1
ATOM 742 N N . LYS A 1 93 ? -10.371 25.847 -0.011 1.00 66.44 93 LYS A N 1
ATOM 743 C CA . LYS A 1 93 ? -9.677 24.574 0.222 1.00 66.44 93 LYS A CA 1
ATOM 744 C C . LYS A 1 93 ? -8.910 24.071 -0.997 1.00 66.44 93 LYS A C 1
ATOM 746 O O . LYS A 1 93 ? -8.576 22.894 -1.048 1.00 66.44 93 LYS A O 1
ATOM 751 N N . TRP A 1 94 ? -8.654 24.914 -1.994 1.00 65.62 94 TRP A N 1
ATOM 752 C CA . TRP A 1 94 ? -7.947 24.530 -3.216 1.00 65.62 94 TRP A CA 1
ATOM 753 C C . TRP A 1 94 ? -6.755 25.449 -3.444 1.00 65.62 94 TRP A C 1
ATOM 755 O O . TRP A 1 94 ? -6.889 26.674 -3.443 1.00 65.62 94 TRP A O 1
ATOM 765 N N . LYS A 1 95 ? -5.585 24.854 -3.664 1.00 73.00 95 LYS A N 1
ATOM 766 C CA . LYS A 1 95 ? -4.338 25.558 -3.953 1.00 73.00 95 LYS A CA 1
ATOM 767 C C . LYS A 1 95 ? -3.872 25.180 -5.354 1.00 73.00 95 LY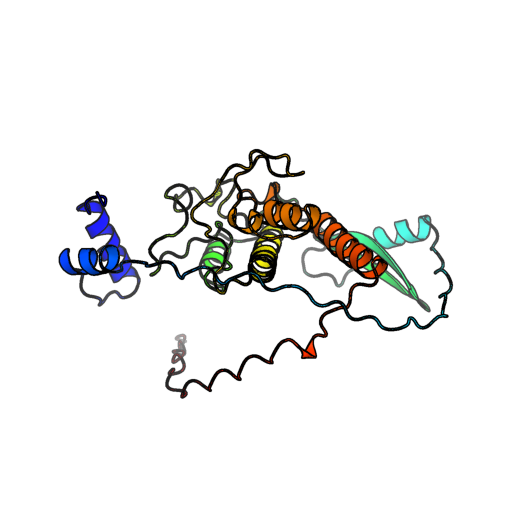S A C 1
ATOM 769 O O . LYS A 1 95 ? -3.773 24.001 -5.679 1.00 73.00 95 LYS A O 1
ATOM 774 N N . GLY A 1 96 ? -3.594 26.179 -6.190 1.00 76.56 96 GLY A N 1
ATOM 775 C CA . GLY A 1 96 ? -2.930 25.955 -7.475 1.00 76.56 96 GLY A CA 1
ATOM 776 C C . GLY A 1 96 ? -1.502 25.463 -7.240 1.00 76.56 96 GLY A C 1
ATOM 777 O O . GLY A 1 96 ? -0.761 26.083 -6.475 1.00 76.56 96 GLY A O 1
ATOM 778 N N . VAL A 1 97 ? -1.134 24.342 -7.859 1.00 71.19 97 VAL A N 1
ATOM 779 C CA . VAL A 1 97 ? 0.135 23.641 -7.584 1.00 71.19 97 VAL A CA 1
ATOM 780 C C . VAL A 1 97 ? 1.053 23.634 -8.793 1.00 71.19 97 VAL A C 1
ATOM 782 O O . VAL A 1 97 ? 2.268 23.746 -8.643 1.00 71.19 97 VAL A O 1
ATOM 785 N N . ARG A 1 98 ? 0.498 23.500 -10.006 1.00 74.69 98 ARG A N 1
ATOM 786 C CA . ARG A 1 98 ? 1.314 23.370 -11.223 1.00 74.69 98 ARG A CA 1
ATOM 787 C C . ARG A 1 98 ? 0.609 23.842 -12.494 1.00 74.69 98 ARG A C 1
ATOM 789 O O . ARG A 1 98 ? -0.592 23.657 -12.629 1.00 74.69 98 ARG A O 1
ATOM 796 N N . VAL A 1 99 ? 1.359 24.431 -13.434 1.00 74.69 99 VAL A N 1
ATOM 797 C CA . VAL A 1 99 ? 0.898 24.698 -14.810 1.00 74.69 99 VAL A CA 1
ATOM 798 C C . VAL A 1 99 ? 1.291 23.504 -15.672 1.00 74.69 99 VAL A C 1
ATOM 800 O O . VAL A 1 99 ? 2.444 23.072 -15.643 1.00 74.69 99 VAL A O 1
ATOM 803 N N . LEU A 1 100 ? 0.325 22.943 -16.396 1.00 73.44 100 LEU A N 1
ATOM 804 C CA . LEU A 1 100 ? 0.516 21.752 -17.228 1.00 73.44 100 LEU A CA 1
ATOM 805 C C . LEU A 1 100 ? 0.890 22.101 -18.678 1.00 73.44 100 LEU A C 1
ATOM 807 O O . LEU A 1 100 ? 1.438 21.254 -19.376 1.00 73.44 100 LEU A O 1
ATOM 811 N N . GLY A 1 101 ? 0.636 23.339 -19.107 1.00 72.94 101 GLY A N 1
ATOM 812 C CA . GLY A 1 101 ? 1.041 23.873 -20.408 1.00 72.94 101 GLY A CA 1
ATOM 813 C C . GLY A 1 101 ? 0.107 24.969 -20.918 1.00 72.94 101 GLY A C 1
ATOM 814 O O . GLY A 1 101 ? -0.932 25.257 -20.309 1.00 72.94 101 GLY A O 1
ATOM 815 N N . ASP A 1 102 ? 0.487 25.558 -22.048 1.00 64.19 102 ASP A N 1
ATOM 816 C CA . ASP A 1 102 ? -0.279 26.519 -22.830 1.00 64.19 102 ASP A CA 1
ATOM 817 C C . ASP A 1 102 ? -0.644 25.935 -24.210 1.00 64.19 102 ASP A C 1
ATOM 819 O O . ASP A 1 102 ? 0.190 25.461 -24.976 1.00 64.19 102 ASP A O 1
ATOM 823 N N . GLY A 1 103 ? -1.944 25.911 -24.510 1.00 64.50 103 GLY A N 1
ATOM 824 C CA . GLY A 1 103 ? -2.476 25.586 -25.836 1.00 64.50 103 GLY A CA 1
ATOM 825 C C . GLY A 1 103 ? -2.926 26.845 -26.575 1.00 64.50 103 GLY A C 1
ATOM 826 O O . GLY A 1 103 ? -2.826 27.944 -26.038 1.00 64.50 103 GLY A O 1
ATOM 827 N N . ALA A 1 104 ? -3.506 26.680 -27.771 1.00 50.22 104 ALA A N 1
ATOM 828 C CA . ALA A 1 104 ? -3.878 27.724 -28.746 1.00 50.22 104 ALA A CA 1
ATOM 829 C C . ALA A 1 104 ? -4.690 28.947 -28.242 1.00 50.22 104 ALA A C 1
ATOM 831 O O . ALA A 1 104 ? -5.007 29.824 -29.044 1.00 50.22 104 ALA A O 1
ATOM 832 N N . SER A 1 105 ? -5.076 29.014 -26.963 1.00 60.91 105 SER A N 1
ATOM 833 C CA . SER A 1 105 ? -5.558 30.221 -26.251 1.00 60.91 105 SER A CA 1
ATOM 834 C C . SER A 1 105 ? -5.822 29.985 -24.747 1.00 60.91 105 SER A C 1
ATOM 836 O O . SER A 1 105 ? -6.467 30.807 -24.097 1.00 60.91 105 SER A O 1
ATOM 838 N N . ALA A 1 106 ? -5.363 28.869 -24.166 1.00 67.81 106 ALA A N 1
ATOM 839 C CA . ALA A 1 106 ? -5.731 28.471 -22.805 1.00 67.81 106 ALA A CA 1
ATOM 840 C C . ALA A 1 106 ? -4.532 27.927 -22.023 1.00 67.81 106 ALA A C 1
ATOM 842 O O . ALA A 1 106 ? -3.699 27.210 -22.573 1.00 67.81 106 ALA A O 1
ATOM 843 N N . MET A 1 107 ? -4.484 28.239 -20.727 1.00 71.56 107 MET A N 1
ATOM 844 C CA . MET A 1 107 ? -3.546 27.648 -19.771 1.00 71.56 107 MET A CA 1
ATOM 845 C C . MET A 1 107 ? -4.272 26.585 -18.949 1.00 71.56 107 MET A C 1
ATOM 847 O O . MET A 1 107 ? -5.358 26.840 -18.422 1.00 71.56 107 MET A O 1
ATOM 851 N N . ALA A 1 108 ? -3.662 25.409 -18.823 1.00 75.69 108 ALA A N 1
ATOM 852 C CA . ALA A 1 108 ? -4.144 24.347 -17.948 1.00 75.69 108 ALA A CA 1
ATOM 853 C C . ALA A 1 108 ? -3.344 24.341 -16.640 1.00 75.69 108 ALA A C 1
ATOM 855 O O . ALA A 1 108 ? -2.113 24.406 -16.649 1.00 75.69 108 ALA A O 1
ATOM 856 N N . GLY A 1 109 ? -4.046 24.239 -15.514 1.00 77.19 109 GLY A N 1
ATOM 857 C CA . GLY A 1 109 ? -3.449 24.124 -14.188 1.00 77.19 109 GLY A CA 1
ATOM 858 C C . GLY A 1 109 ? -3.890 22.865 -13.466 1.00 77.19 109 GLY A C 1
ATOM 859 O O . GLY A 1 109 ? -4.937 22.296 -13.767 1.00 77.19 109 GLY A O 1
ATOM 860 N N . LEU A 1 110 ? -3.088 22.457 -12.495 1.00 78.12 110 LEU A N 1
ATOM 861 C CA . LEU A 1 110 ? -3.439 21.471 -11.491 1.00 78.12 110 LEU A CA 1
ATOM 862 C C . LEU A 1 110 ? -3.698 22.204 -10.174 1.00 78.12 110 LEU A C 1
ATOM 864 O O . LEU A 1 110 ? -2.843 22.963 -9.707 1.00 78.12 110 LEU A O 1
ATOM 868 N N . TRP A 1 111 ? -4.864 21.954 -9.587 1.00 76.38 111 TRP A N 1
ATOM 869 C CA . TRP A 1 111 ? -5.224 22.393 -8.244 1.00 76.38 111 TRP A CA 1
ATOM 870 C C . TRP A 1 111 ? -5.306 21.167 -7.348 1.00 76.38 111 TRP A C 1
ATOM 872 O O . TRP A 1 111 ? -5.938 20.177 -7.712 1.00 76.38 111 TRP A O 1
ATOM 882 N N . GLU A 1 112 ? -4.681 21.242 -6.182 1.00 71.19 112 GLU A N 1
ATOM 883 C CA . GLU A 1 112 ? -4.804 20.231 -5.139 1.00 71.19 112 GLU A CA 1
ATOM 884 C C . GLU A 1 112 ? -5.622 20.804 -3.995 1.00 71.19 112 GLU A C 1
ATOM 886 O O . GLU A 1 112 ? -5.615 22.013 -3.733 1.00 71.19 112 GLU A O 1
ATOM 891 N N . SER A 1 113 ? -6.357 19.928 -3.321 1.00 67.44 113 SER A N 1
ATOM 892 C CA . SER A 1 113 ? -7.075 20.345 -2.137 1.00 67.44 113 SER A CA 1
ATOM 893 C C . SER A 1 113 ? -6.082 20.581 -0.998 1.00 67.44 113 SER A C 1
ATOM 895 O O . SER A 1 113 ? -5.261 19.723 -0.688 1.00 67.44 113 SER A O 1
ATOM 897 N N . ALA A 1 114 ? -6.148 21.761 -0.389 1.00 61.00 114 ALA A N 1
ATOM 898 C CA . ALA A 1 114 ? -5.334 22.190 0.738 1.00 61.00 114 ALA A CA 1
ATOM 899 C C . ALA A 1 114 ? -5.878 21.639 2.068 1.00 61.00 114 ALA A C 1
ATOM 901 O O . ALA A 1 114 ? -5.993 22.387 3.036 1.00 61.00 114 ALA A O 1
ATOM 902 N N . TYR A 1 115 ? -6.257 20.357 2.109 1.00 60.47 115 TYR A N 1
ATOM 903 C CA . TYR A 1 115 ? -6.475 19.692 3.389 1.00 60.47 115 TYR A CA 1
ATOM 904 C C . TYR A 1 115 ? -5.123 19.619 4.094 1.00 60.47 115 TYR A C 1
ATOM 906 O O . TYR A 1 115 ? -4.237 18.871 3.676 1.00 60.47 115 TYR A O 1
ATOM 914 N N . ASP A 1 116 ? -4.956 20.414 5.150 1.00 54.59 116 ASP A N 1
ATOM 915 C CA . ASP A 1 116 ? -3.958 20.084 6.153 1.00 54.59 116 ASP A CA 1
ATOM 916 C C . ASP A 1 116 ? -4.339 18.712 6.711 1.00 54.59 116 ASP A C 1
ATOM 918 O O . ASP A 1 116 ? -5.492 18.468 7.057 1.00 54.59 116 ASP A O 1
ATOM 922 N N . PHE A 1 117 ? -3.361 17.811 6.791 1.00 53.94 117 PHE A N 1
ATOM 923 C CA . PHE A 1 117 ? -3.496 16.421 7.255 1.00 53.94 117 PHE A CA 1
ATOM 924 C C . PHE A 1 117 ? -4.193 16.280 8.631 1.00 53.94 117 PHE A C 1
ATOM 926 O O . PHE A 1 117 ? -4.505 15.171 9.054 1.00 53.94 117 PHE A O 1
ATOM 933 N N . LEU A 1 118 ? -4.390 17.389 9.349 1.00 53.53 118 LEU A N 1
ATOM 934 C CA . LEU A 1 118 ? -4.995 17.469 10.675 1.00 53.53 118 LEU A CA 1
ATOM 935 C C . LEU A 1 118 ? -6.512 17.717 10.658 1.00 53.53 118 LEU A C 1
ATOM 937 O O . LEU A 1 118 ? -7.162 17.392 11.648 1.00 53.53 118 LEU A O 1
ATOM 941 N N . ASP A 1 119 ? -7.076 18.230 9.562 1.00 59.91 119 ASP A N 1
ATOM 942 C CA . ASP A 1 119 ? -8.527 18.368 9.413 1.00 59.91 119 ASP A CA 1
ATOM 943 C C . ASP A 1 119 ? -9.061 17.105 8.741 1.00 59.91 119 ASP A C 1
ATOM 945 O O . ASP A 1 119 ? -9.205 17.026 7.520 1.00 59.91 119 ASP A O 1
ATOM 949 N N . ASP A 1 120 ? -9.289 16.085 9.562 1.00 65.69 120 ASP A N 1
ATOM 950 C CA . ASP A 1 120 ? -9.911 14.830 9.165 1.00 65.69 120 ASP A CA 1
ATOM 951 C C . ASP A 1 120 ? -11.258 15.085 8.460 1.00 65.69 120 ASP A C 1
ATOM 953 O O . ASP A 1 120 ? -12.210 15.541 9.097 1.00 65.69 120 ASP A O 1
ATOM 957 N N . PRO A 1 121 ? -11.360 14.838 7.142 1.00 72.69 121 PRO A N 1
ATOM 958 C CA . PRO A 1 121 ? -12.539 15.220 6.377 1.00 72.69 121 PRO A CA 1
ATOM 959 C C . PRO A 1 121 ? -13.699 14.235 6.534 1.00 72.69 121 PRO A C 1
ATOM 961 O O . PRO A 1 121 ? -14.767 14.495 5.984 1.00 72.69 121 PRO A O 1
ATOM 964 N N . PHE A 1 122 ? -13.480 13.109 7.216 1.00 80.81 122 PHE A N 1
ATOM 965 C CA . PHE A 1 122 ? -14.424 12.004 7.290 1.00 80.81 122 PHE A CA 1
ATOM 966 C C . PHE A 1 122 ? -15.165 12.007 8.621 1.00 80.81 122 PHE A C 1
ATOM 968 O O . PHE A 1 122 ? -14.551 12.145 9.678 1.00 80.81 122 PHE A O 1
ATOM 975 N N . THR A 1 123 ? -16.479 11.794 8.589 1.00 85.50 123 THR A N 1
ATOM 976 C CA . THR A 1 123 ? -17.228 11.573 9.830 1.00 85.50 123 THR A CA 1
ATOM 977 C C . THR A 1 123 ? -16.884 10.215 10.443 1.00 85.50 123 THR A C 1
ATOM 979 O O . THR A 1 123 ? -16.348 9.315 9.785 1.00 85.50 123 THR A O 1
ATOM 982 N N . ASP A 1 124 ? -17.223 10.034 11.719 1.00 80.81 124 ASP A N 1
ATOM 983 C CA . ASP A 1 124 ? -17.065 8.744 12.392 1.00 80.81 124 ASP A CA 1
ATOM 984 C C . ASP A 1 124 ? -17.851 7.630 11.683 1.00 80.81 124 ASP A C 1
ATOM 986 O O . ASP A 1 124 ? -17.355 6.510 11.547 1.00 80.81 124 ASP A O 1
ATOM 990 N N . GLU A 1 125 ? -19.049 7.938 11.181 1.00 84.00 125 GLU A N 1
ATOM 991 C CA . GLU A 1 125 ? -19.873 7.005 10.412 1.00 84.00 125 GLU A CA 1
ATOM 992 C C . GLU A 1 125 ? -19.241 6.645 9.064 1.00 84.00 125 GLU A C 1
ATOM 994 O O . GLU A 1 125 ? -19.298 5.483 8.663 1.00 84.00 125 GLU A O 1
ATOM 999 N N . GLU A 1 126 ? -18.621 7.601 8.365 1.00 83.19 126 GLU A N 1
ATOM 1000 C CA . GLU A 1 126 ? -17.917 7.334 7.104 1.00 83.19 126 GLU A CA 1
ATOM 1001 C C . GLU A 1 126 ? -16.697 6.440 7.330 1.00 83.19 126 GLU A C 1
ATOM 1003 O O . GLU A 1 126 ? -16.507 5.457 6.612 1.00 83.19 126 GLU A O 1
ATOM 1008 N N . ARG A 1 127 ? -15.913 6.717 8.380 1.00 79.31 127 ARG A N 1
ATOM 1009 C CA . ARG A 1 127 ? -14.778 5.880 8.797 1.00 79.31 127 ARG A CA 1
ATOM 1010 C C . ARG A 1 127 ? -15.223 4.458 9.114 1.00 79.31 127 ARG A C 1
ATOM 1012 O O . ARG A 1 127 ? -14.609 3.501 8.649 1.00 79.31 127 ARG A O 1
ATOM 1019 N N . GLU A 1 128 ? -16.316 4.312 9.855 1.00 78.88 128 GLU A N 1
ATOM 1020 C CA . GLU A 1 128 ? -16.916 3.009 10.142 1.00 78.88 128 GLU A CA 1
ATOM 1021 C C . GLU A 1 128 ? -17.466 2.333 8.870 1.00 78.88 128 GLU A C 1
ATOM 1023 O O . GLU A 1 128 ? -17.358 1.118 8.700 1.00 78.88 128 GLU A O 1
ATOM 1028 N N . GLY A 1 129 ? -17.981 3.108 7.915 1.00 80.88 129 GLY A N 1
ATOM 1029 C CA . GLY A 1 129 ? -18.363 2.632 6.586 1.00 80.88 129 GLY A CA 1
ATOM 1030 C C . GLY A 1 129 ? -17.177 2.079 5.787 1.00 80.88 129 GLY A C 1
ATOM 1031 O O . GLY A 1 129 ? -17.264 0.982 5.225 1.00 80.88 129 GLY A O 1
ATOM 1032 N N . PHE A 1 130 ? -16.039 2.778 5.781 1.00 77.75 130 PHE A N 1
ATOM 1033 C CA . PHE A 1 130 ? -14.797 2.307 5.153 1.00 77.75 130 PHE A CA 1
ATOM 1034 C C . PHE A 1 130 ? -14.229 1.070 5.855 1.00 77.75 130 PHE A C 1
ATOM 1036 O O . PHE A 1 130 ? -13.740 0.153 5.191 1.00 77.75 130 PHE A O 1
ATOM 1043 N N . ARG A 1 131 ? -14.372 0.974 7.184 1.00 71.19 131 ARG A N 1
ATOM 1044 C CA . ARG A 1 131 ? -14.035 -0.244 7.944 1.00 71.19 131 ARG A CA 1
ATOM 1045 C C . ARG A 1 131 ? -14.827 -1.456 7.470 1.00 71.19 131 ARG A C 1
ATOM 1047 O O . ARG A 1 131 ? -14.301 -2.564 7.480 1.00 71.19 131 ARG A O 1
ATOM 1054 N N . ARG A 1 132 ? -16.064 -1.260 7.013 1.00 71.00 132 ARG A N 1
ATOM 1055 C CA . ARG A 1 132 ? -16.972 -2.342 6.604 1.00 71.00 132 ARG A CA 1
ATOM 1056 C C . ARG A 1 132 ? -16.918 -2.696 5.114 1.00 71.00 132 ARG A C 1
ATOM 1058 O O . ARG A 1 132 ? -17.424 -3.754 4.753 1.00 71.00 132 ARG A O 1
ATOM 1065 N N . SER A 1 133 ? -16.314 -1.873 4.251 1.00 73.00 133 SER A N 1
ATOM 1066 C CA . SER A 1 133 ? -16.422 -2.004 2.781 1.00 73.00 133 SER A CA 1
ATOM 1067 C C . SER A 1 133 ? -15.085 -2.223 2.056 1.00 73.00 133 SER A C 1
ATOM 1069 O O . SER A 1 133 ? -14.178 -1.412 2.169 1.00 73.00 133 SER A O 1
ATOM 1071 N N . GLY A 1 134 ? -14.908 -3.342 1.334 1.00 73.50 134 GLY A N 1
ATOM 1072 C CA . GLY A 1 134 ? -13.701 -3.649 0.535 1.00 73.50 134 GLY A CA 1
ATOM 1073 C C . GLY A 1 134 ? -13.462 -5.154 0.307 1.00 73.50 134 GLY A C 1
ATOM 1074 O O . GLY A 1 134 ? -14.355 -5.948 0.596 1.00 73.50 134 GLY A O 1
ATOM 1075 N N . THR A 1 135 ? -12.282 -5.525 -0.208 1.00 77.38 135 THR A N 1
ATOM 1076 C CA . THR A 1 135 ? -11.871 -6.919 -0.483 1.00 77.38 135 THR A CA 1
ATOM 1077 C C . THR A 1 135 ? -11.038 -7.500 0.657 1.00 77.38 135 THR A C 1
ATOM 1079 O O . THR A 1 135 ? -10.033 -6.906 1.042 1.00 77.38 135 THR A O 1
ATOM 1082 N N . GLU A 1 136 ? -11.441 -8.665 1.172 1.00 72.81 136 GLU A N 1
ATOM 1083 C CA . GLU A 1 136 ? -10.709 -9.405 2.210 1.00 72.81 136 GLU A CA 1
ATOM 1084 C C . GLU A 1 136 ? -9.221 -9.570 1.862 1.00 72.81 136 GLU A C 1
ATOM 1086 O O . GLU A 1 136 ? -8.873 -9.631 0.687 1.00 72.81 136 GLU A O 1
ATOM 1091 N N . ASP A 1 137 ? -8.347 -9.562 2.873 1.00 72.19 137 ASP A N 1
ATOM 1092 C CA . ASP A 1 137 ? -6.877 -9.652 2.761 1.00 72.19 137 ASP A CA 1
ATOM 1093 C C . ASP A 1 137 ? -6.137 -8.463 2.120 1.00 72.19 137 ASP A C 1
ATOM 1095 O O . ASP A 1 137 ? -4.940 -8.282 2.350 1.00 72.19 137 ASP A O 1
ATOM 1099 N N . TYR A 1 138 ? -6.826 -7.574 1.405 1.00 75.69 138 TYR A N 1
ATOM 1100 C CA . TYR A 1 138 ? -6.209 -6.353 0.861 1.00 75.69 138 TYR A CA 1
ATOM 1101 C C . TYR A 1 138 ? -6.229 -5.184 1.831 1.00 75.69 138 TYR A C 1
ATOM 1103 O O . TYR A 1 138 ? -5.710 -4.114 1.536 1.00 75.69 138 TYR A O 1
ATOM 1111 N N . TYR A 1 139 ? -6.809 -5.376 3.006 1.00 71.31 139 TYR A N 1
ATOM 1112 C CA . TYR A 1 139 ? -6.979 -4.294 3.944 1.00 71.31 139 TYR A CA 1
ATOM 1113 C C . TYR A 1 139 ? -5.658 -3.849 4.556 1.00 71.31 139 TYR A C 1
ATOM 1115 O O . TYR A 1 139 ? -4.841 -4.682 4.968 1.00 71.31 139 TYR A O 1
ATOM 1123 N N . PRO A 1 140 ? -5.456 -2.533 4.711 1.00 62.44 140 PRO A N 1
ATOM 1124 C CA . PRO A 1 140 ? -4.514 -2.062 5.692 1.00 62.44 140 PRO A CA 1
ATOM 1125 C C . PRO A 1 140 ? -4.889 -2.558 7.068 1.00 62.44 140 PRO A C 1
ATOM 1127 O O . PRO A 1 140 ? -6.075 -2.757 7.343 1.00 62.44 140 PRO A O 1
ATOM 1130 N N . PRO A 1 141 ? -3.904 -2.696 7.969 1.00 54.59 141 PRO A N 1
ATOM 1131 C CA . PRO A 1 141 ? -4.201 -3.161 9.304 1.00 54.59 141 PRO A CA 1
ATOM 1132 C C . PRO A 1 141 ? -5.056 -2.129 10.056 1.00 54.59 141 PRO A C 1
ATOM 1134 O O . PRO A 1 141 ? -5.692 -2.437 11.048 1.00 54.59 141 PRO A O 1
ATOM 1137 N N . LEU A 1 142 ? -5.222 -0.940 9.459 1.00 50.28 142 LEU A N 1
ATOM 1138 C CA . LEU A 1 142 ? -6.234 0.085 9.704 1.00 50.28 142 LEU A CA 1
ATOM 1139 C C . LEU A 1 142 ? -7.695 -0.404 9.736 1.00 50.28 142 LEU A C 1
ATOM 1141 O O . LEU A 1 142 ? -8.568 0.396 10.076 1.00 50.28 142 LEU A O 1
ATOM 1145 N N . ARG A 1 143 ? -8.007 -1.632 9.306 1.00 44.28 143 ARG A N 1
ATOM 1146 C CA . ARG A 1 143 ? -9.388 -2.043 9.053 1.00 44.28 143 ARG A CA 1
ATOM 1147 C C . ARG A 1 143 ? -9.909 -3.077 10.036 1.00 44.28 143 ARG A C 1
ATOM 1149 O O . ARG A 1 143 ? -9.672 -4.279 9.912 1.00 44.28 143 ARG A O 1
ATOM 1156 N N . THR A 1 144 ? -10.791 -2.607 10.898 1.00 41.69 144 THR A N 1
ATOM 1157 C CA . THR A 1 144 ? -11.521 -3.471 11.807 1.00 41.69 144 THR A CA 1
ATOM 1158 C C . THR A 1 144 ? -12.932 -3.808 11.258 1.00 41.69 144 THR A C 1
ATOM 1160 O O . THR A 1 144 ? -13.862 -3.014 11.370 1.00 41.69 144 THR A O 1
ATOM 1163 N N . LEU A 1 145 ? -13.112 -4.966 10.624 1.00 42.81 145 LEU A N 1
ATOM 1164 C CA . LEU A 1 145 ? -14.374 -5.667 10.402 1.00 42.81 145 LEU A CA 1
ATOM 1165 C C . LEU A 1 145 ? -14.719 -6.635 11.555 1.00 42.81 145 LEU A C 1
ATOM 1167 O O . LEU A 1 145 ? -14.265 -7.776 11.627 1.00 42.81 145 LEU A O 1
ATOM 1171 N N . LEU A 1 146 ? -15.653 -6.197 12.393 1.00 46.72 146 LEU A N 1
ATOM 1172 C CA . LEU A 1 146 ? -16.175 -6.907 13.563 1.00 46.72 146 LEU A CA 1
ATOM 1173 C C . LEU A 1 146 ? -17.161 -8.048 13.229 1.00 46.72 146 LEU A C 1
ATOM 1175 O O . LEU A 1 146 ? -18.058 -8.361 14.009 1.00 46.72 146 LEU A O 1
ATOM 1179 N N . THR A 1 147 ? -17.045 -8.716 12.079 1.00 41.56 147 THR A N 1
ATOM 1180 C CA . THR A 1 147 ? -17.947 -9.832 11.759 1.00 41.56 147 THR A CA 1
ATOM 1181 C C . THR A 1 147 ? -17.269 -10.934 10.946 1.00 41.56 147 THR A C 1
ATOM 1183 O O . THR A 1 147 ? -17.022 -10.770 9.760 1.00 41.56 147 THR A O 1
ATOM 1186 N N . PHE A 1 148 ? -17.105 -12.094 11.592 1.00 38.34 148 PHE A N 1
ATOM 1187 C CA . PHE A 1 148 ? -16.895 -13.442 11.028 1.00 38.34 148 PHE A CA 1
ATOM 1188 C C . PHE A 1 148 ? -15.499 -13.931 10.612 1.00 38.34 148 PHE A C 1
ATOM 1190 O O . PHE A 1 148 ? -15.404 -15.109 10.284 1.00 38.34 148 PHE A O 1
ATOM 1197 N N . PHE A 1 149 ? -14.419 -13.167 10.770 1.00 35.91 149 PHE A N 1
ATOM 1198 C CA . PHE A 1 149 ? -13.068 -13.708 10.562 1.00 35.91 149 PHE A CA 1
ATOM 1199 C C . PHE A 1 149 ? -12.183 -13.466 11.788 1.00 35.91 149 PHE A C 1
ATOM 1201 O O . PHE A 1 149 ? -11.939 -12.337 12.194 1.00 35.91 149 PHE A O 1
ATOM 1208 N N . GLU A 1 150 ? -11.764 -14.563 12.417 1.00 34.66 150 GLU A N 1
ATOM 1209 C CA . GLU A 1 150 ? -11.245 -14.671 13.790 1.00 34.66 150 GLU A CA 1
ATOM 1210 C C . GLU A 1 150 ? -9.940 -13.950 14.124 1.00 34.66 150 GLU A C 1
ATOM 1212 O O . GLU A 1 150 ? -9.456 -14.100 15.239 1.00 34.66 150 GLU A O 1
ATOM 1217 N N . VAL A 1 151 ? -9.349 -13.156 13.244 1.00 35.41 151 VAL A N 1
ATOM 1218 C CA . VAL A 1 151 ? -8.210 -12.342 13.669 1.00 35.41 151 VAL A CA 1
ATOM 1219 C C . VAL A 1 151 ? -8.267 -11.046 12.918 1.00 35.41 151 VAL A C 1
ATOM 1221 O O . VAL A 1 151 ? -7.775 -10.896 11.800 1.00 35.41 151 VAL A O 1
ATOM 1224 N N . GLN A 1 152 ? -8.919 -10.111 13.565 1.00 36.53 152 GLN A N 1
ATOM 1225 C CA . GLN A 1 152 ? -8.635 -8.732 13.310 1.00 36.53 152 GLN A CA 1
ATOM 1226 C C . GLN A 1 152 ? -7.446 -8.357 14.176 1.00 36.53 152 GLN A C 1
ATOM 1228 O O . GLN A 1 152 ? -7.387 -8.765 15.333 1.00 36.53 152 GLN A O 1
ATOM 1233 N N . PHE A 1 153 ? -6.480 -7.737 13.494 1.00 51.31 153 PHE A N 1
ATOM 1234 C CA . PHE A 1 153 ? -5.250 -7.072 13.925 1.00 51.31 153 PHE A CA 1
ATOM 1235 C C . PHE A 1 153 ? -5.131 -6.962 15.439 1.00 51.31 153 PHE A C 1
ATOM 1237 O O . PHE A 1 153 ? -6.094 -6.515 16.041 1.00 51.31 153 PHE A O 1
ATOM 1244 N N . THR A 1 154 ? -4.003 -7.433 15.993 1.00 51.69 154 THR A N 1
ATOM 1245 C CA . THR A 1 154 ? -3.684 -7.642 17.425 1.00 51.69 154 THR A CA 1
ATOM 1246 C C . THR A 1 154 ? -4.530 -6.823 18.400 1.00 51.69 154 THR A C 1
ATOM 1248 O O . THR A 1 154 ? -4.881 -5.702 18.091 1.00 51.69 154 THR A O 1
ATOM 1251 N N . GLU A 1 155 ? -4.819 -7.323 19.605 1.00 54.44 155 GLU A N 1
ATOM 1252 C CA . GLU A 1 155 ? -5.702 -6.678 20.610 1.00 54.44 155 GLU A CA 1
ATOM 1253 C C . GLU A 1 155 ? -5.526 -5.137 20.762 1.00 54.44 155 GLU A C 1
ATOM 1255 O O . GLU A 1 155 ? -6.473 -4.429 21.091 1.00 54.44 155 GLU A O 1
ATOM 1260 N N . GLU A 1 156 ? -4.341 -4.609 20.433 1.00 54.47 156 GLU A N 1
ATOM 1261 C CA . GLU A 1 156 ? -3.988 -3.189 20.286 1.00 54.47 156 GLU A CA 1
ATOM 1262 C C . GLU A 1 156 ? -4.721 -2.386 19.174 1.00 54.47 156 GLU A C 1
ATOM 1264 O O . GLU A 1 156 ? -4.823 -1.169 19.286 1.00 54.47 156 GLU A O 1
ATOM 1269 N N . TRP A 1 157 ? -5.223 -3.002 18.098 1.00 57.25 157 TRP A N 1
ATOM 1270 C CA . TRP A 1 157 ? -5.866 -2.336 16.945 1.00 57.25 157 TRP A CA 1
ATOM 1271 C C . TRP A 1 157 ? -7.393 -2.355 16.996 1.00 57.25 157 TRP A C 1
ATOM 1273 O O . TRP A 1 157 ? -8.050 -1.510 16.383 1.00 57.25 157 TRP A O 1
ATOM 1283 N N . ASP A 1 158 ? -7.959 -3.327 17.712 1.00 56.94 158 ASP A N 1
ATOM 1284 C CA . ASP A 1 158 ? -9.399 -3.444 17.980 1.00 56.94 158 ASP A CA 1
ATOM 1285 C C . ASP A 1 158 ? -9.839 -2.519 19.136 1.00 56.94 158 ASP A C 1
ATOM 1287 O O . ASP A 1 158 ? -10.998 -2.494 19.557 1.00 56.94 158 ASP A O 1
ATOM 1291 N N . PHE A 1 159 ? -8.898 -1.739 19.670 1.00 53.72 159 PHE A N 1
ATOM 1292 C CA . PHE A 1 159 ? -9.113 -0.918 20.841 1.00 53.72 159 PHE A CA 1
ATOM 1293 C C . PHE A 1 159 ? -9.992 0.301 20.509 1.00 53.72 159 PHE A C 1
ATOM 1295 O O . PHE A 1 159 ? -9.976 0.886 19.420 1.00 53.72 159 PHE A O 1
ATOM 1302 N N . SER A 1 160 ? -10.817 0.683 21.480 1.00 56.66 160 SER A N 1
ATOM 1303 C CA . SER A 1 160 ? -11.793 1.780 21.414 1.00 56.66 160 SER A CA 1
ATOM 1304 C C . SER A 1 160 ? -11.197 3.162 21.095 1.00 56.66 160 SER A C 1
ATOM 1306 O O . SER A 1 160 ? -11.943 4.125 20.923 1.00 56.66 160 SER A O 1
ATOM 1308 N N . ASP A 1 161 ? -9.871 3.265 21.018 1.00 67.25 161 ASP A N 1
ATOM 1309 C CA . ASP A 1 161 ? -9.076 4.469 20.789 1.00 67.25 161 ASP A CA 1
ATOM 1310 C C . ASP A 1 161 ? -8.540 4.577 19.348 1.00 67.25 161 ASP A C 1
ATOM 1312 O O . ASP A 1 161 ? -7.668 5.399 19.083 1.00 67.25 161 ASP A O 1
ATOM 1316 N N . TYR A 1 162 ? -9.073 3.814 18.383 1.00 72.62 162 TYR A N 1
ATOM 1317 C CA . TYR A 1 162 ? -8.634 3.882 16.977 1.00 72.62 162 TYR A CA 1
ATOM 1318 C C . TYR A 1 162 ? -8.596 5.310 16.398 1.00 72.62 162 TYR A C 1
ATOM 1320 O O . TYR A 1 162 ? -7.883 5.563 15.433 1.00 72.62 162 TYR A O 1
ATOM 1328 N N . LYS A 1 163 ? -9.372 6.242 16.965 1.00 73.25 163 LYS A N 1
ATOM 1329 C CA . LYS A 1 163 ? -9.370 7.666 16.603 1.00 73.25 163 LYS A CA 1
ATOM 1330 C C . LYS A 1 163 ? -8.091 8.392 17.025 1.00 73.25 163 LYS A C 1
ATOM 1332 O O . LYS A 1 163 ? -7.684 9.332 16.352 1.00 73.25 163 LYS A O 1
ATOM 1337 N N . GLU A 1 164 ? -7.496 7.973 18.135 1.00 79.31 164 GLU A N 1
ATOM 1338 C CA . GLU A 1 164 ? -6.255 8.508 18.702 1.00 79.31 164 GLU A CA 1
ATOM 1339 C C . GLU A 1 164 ? -5.025 7.705 18.250 1.00 79.31 164 GLU A C 1
ATOM 1341 O O . GLU A 1 164 ? -3.895 8.180 18.366 1.00 79.31 164 GLU A O 1
ATOM 1346 N N . SER A 1 165 ? -5.233 6.509 17.691 1.00 81.06 165 SER A N 1
ATOM 1347 C CA . SER A 1 165 ? -4.164 5.659 17.178 1.00 81.06 165 SER A CA 1
ATOM 1348 C C . SER A 1 165 ? -3.362 6.343 16.063 1.00 81.06 165 SER A C 1
ATOM 1350 O O . SER A 1 165 ? -3.890 6.910 15.101 1.00 81.06 165 SER A O 1
ATOM 1352 N N . GLU A 1 166 ? -2.036 6.219 16.140 1.00 82.81 166 GLU A N 1
ATOM 1353 C CA . GLU A 1 166 ? -1.146 6.597 15.036 1.00 82.81 166 GLU A CA 1
ATOM 1354 C C . GLU A 1 166 ? -1.234 5.633 13.842 1.00 82.81 166 GLU A C 1
ATOM 1356 O O . GLU A 1 166 ? -0.613 5.872 12.802 1.00 82.81 166 GLU A O 1
ATOM 1361 N N . VAL A 1 167 ? -1.949 4.518 14.013 1.00 80.94 167 VAL A N 1
ATOM 1362 C CA . VAL A 1 167 ? -1.897 3.375 13.110 1.00 80.94 167 VAL A CA 1
ATOM 1363 C C . VAL A 1 167 ? -3.269 2.978 12.590 1.00 80.94 167 VAL A C 1
ATOM 1365 O O . VAL A 1 167 ? -3.383 2.755 11.392 1.00 80.94 167 VAL A O 1
ATOM 1368 N N . ALA A 1 168 ? -4.291 2.912 13.448 1.00 79.19 168 ALA A N 1
ATOM 1369 C CA . ALA A 1 168 ? -5.680 2.634 13.081 1.00 79.19 168 ALA A CA 1
ATOM 1370 C C . ALA A 1 168 ? -6.447 3.932 12.736 1.00 79.19 168 ALA A C 1
ATOM 1372 O O . ALA A 1 168 ? -6.017 5.023 13.087 1.00 79.19 168 ALA A O 1
ATOM 1373 N N . GLY A 1 169 ? -7.559 3.844 11.991 1.00 74.56 169 GLY A N 1
ATOM 1374 C CA . GLY A 1 169 ? -8.445 4.991 11.711 1.00 74.56 169 GLY A CA 1
ATOM 1375 C C . GLY A 1 169 ? -7.914 6.104 10.791 1.00 74.56 169 GLY A C 1
ATOM 1376 O O . GLY A 1 169 ? -8.685 6.979 10.403 1.00 74.56 169 GLY A O 1
ATOM 1377 N N . GLN A 1 170 ? -6.638 6.079 10.396 1.00 78.94 170 GLN A N 1
ATOM 1378 C CA . GLN A 1 170 ? -6.024 7.083 9.518 1.00 78.94 170 GLN A CA 1
ATOM 1379 C C . GLN A 1 170 ? -6.234 6.774 8.027 1.00 78.94 170 GLN A C 1
ATOM 1381 O O . GLN A 1 170 ? -5.318 6.349 7.315 1.00 78.94 170 GLN A O 1
ATOM 1386 N N . TYR A 1 171 ? -7.454 7.001 7.539 1.00 81.69 171 TYR A N 1
ATOM 1387 C CA . TYR A 1 171 ? -7.773 6.866 6.116 1.00 81.69 171 TYR A CA 1
ATOM 1388 C C . TYR A 1 171 ? -7.183 8.022 5.309 1.00 81.69 171 TYR A C 1
ATOM 1390 O O . TYR A 1 171 ? -7.522 9.185 5.501 1.00 81.69 171 TYR A O 1
ATOM 1398 N N . SER A 1 172 ? -6.273 7.699 4.395 1.00 84.94 172 SER A N 1
ATOM 1399 C CA . SER A 1 172 ? -5.625 8.678 3.517 1.00 84.94 172 SER A CA 1
ATOM 1400 C C . SER A 1 172 ? -5.096 7.989 2.259 1.00 84.94 172 SER A C 1
ATOM 1402 O O . SER A 1 172 ? -5.300 6.792 2.059 1.00 84.94 172 SER A O 1
ATOM 1404 N N . PHE A 1 173 ? -4.348 8.702 1.413 1.00 87.44 173 PHE A N 1
ATOM 1405 C CA . PHE A 1 173 ? -3.686 8.072 0.266 1.00 87.44 173 PHE A CA 1
ATOM 1406 C C . PHE A 1 173 ? -2.708 6.955 0.683 1.00 87.44 173 PHE A C 1
ATOM 1408 O O . PHE A 1 173 ? -2.448 6.055 -0.113 1.00 87.44 173 PHE A O 1
ATOM 1415 N N . TYR A 1 174 ? -2.197 6.968 1.923 1.00 89.81 174 TYR A N 1
ATOM 1416 C CA . TYR A 1 174 ? -1.351 5.898 2.459 1.00 89.81 174 TYR A CA 1
ATOM 1417 C C . TYR A 1 174 ? -2.087 4.557 2.563 1.00 89.81 174 TYR A C 1
ATOM 1419 O O . TYR A 1 174 ? -1.446 3.508 2.499 1.00 89.81 174 TYR A O 1
ATOM 1427 N N . THR A 1 175 ? -3.413 4.575 2.708 1.00 87.50 175 THR A N 1
ATOM 1428 C CA . THR A 1 175 ? -4.281 3.390 2.629 1.00 87.50 175 THR A CA 1
ATOM 1429 C C . THR A 1 175 ? -4.218 2.799 1.221 1.00 87.50 175 THR A C 1
ATOM 1431 O O . THR A 1 175 ? -3.917 1.627 1.067 1.00 87.50 175 THR A O 1
ATOM 1434 N N . ASN A 1 176 ? -4.325 3.623 0.177 1.00 88.00 176 ASN A N 1
ATOM 1435 C CA . ASN A 1 176 ? -4.203 3.140 -1.203 1.00 88.00 176 ASN A CA 1
ATOM 1436 C C . ASN A 1 176 ? -2.784 2.633 -1.516 1.00 88.00 176 ASN A C 1
ATOM 1438 O O . ASN A 1 176 ? -2.618 1.653 -2.236 1.00 88.00 176 ASN A O 1
ATOM 1442 N N . VAL A 1 177 ? -1.745 3.280 -0.967 1.00 91.12 177 VAL A N 1
ATOM 1443 C CA . VAL A 1 177 ? -0.355 2.787 -1.066 1.00 91.12 177 VAL A CA 1
ATOM 1444 C C . VAL A 1 177 ? -0.229 1.400 -0.424 1.00 91.12 177 VAL A C 1
ATOM 1446 O O . VAL A 1 177 ? 0.502 0.553 -0.940 1.00 91.12 177 VAL A O 1
ATOM 1449 N N . TRP A 1 178 ? -0.973 1.147 0.657 1.00 90.25 178 TRP A N 1
ATOM 1450 C CA . TRP A 1 178 ? -1.061 -0.173 1.273 1.00 90.25 178 TRP A CA 1
ATOM 1451 C C . TRP A 1 178 ? -1.772 -1.212 0.392 1.00 90.25 178 TRP A C 1
ATOM 1453 O O . TRP A 1 178 ? -1.374 -2.372 0.351 1.00 90.25 178 TRP A O 1
ATOM 1463 N N . ASP A 1 179 ? -2.809 -0.833 -0.335 1.00 88.12 179 ASP A N 1
ATOM 1464 C CA . ASP A 1 179 ? -3.505 -1.799 -1.190 1.00 88.12 179 ASP A CA 1
ATOM 1465 C C . ASP A 1 179 ? -2.619 -2.180 -2.387 1.00 88.12 179 ASP A C 1
ATOM 1467 O O . ASP A 1 179 ? -2.441 -3.355 -2.715 1.00 88.12 179 ASP A O 1
ATOM 1471 N N . VAL A 1 180 ? -1.953 -1.184 -2.983 1.00 90.81 180 VAL A N 1
ATOM 1472 C CA . VAL A 1 180 ? -1.025 -1.394 -4.103 1.00 90.81 180 VAL A CA 1
ATOM 1473 C C . VAL A 1 180 ? 0.147 -2.293 -3.703 1.00 90.81 180 VAL A C 1
ATOM 1475 O O . VAL A 1 180 ? 0.540 -3.151 -4.493 1.00 90.81 180 VAL A O 1
ATOM 1478 N N . ARG A 1 181 ? 0.690 -2.177 -2.482 1.00 89.38 181 ARG A N 1
ATOM 1479 C CA . ARG A 1 181 ? 1.752 -3.105 -2.034 1.00 89.38 181 ARG A CA 1
ATOM 1480 C C . ARG A 1 181 ? 1.274 -4.541 -1.900 1.00 89.38 181 ARG A C 1
ATOM 1482 O O . ARG A 1 181 ? 2.097 -5.422 -2.082 1.00 89.38 181 ARG A O 1
ATOM 1489 N N . ALA A 1 182 ? 0.011 -4.792 -1.552 1.00 88.75 182 ALA A N 1
ATOM 1490 C CA . ALA A 1 182 ? -0.470 -6.152 -1.352 1.00 88.75 182 ALA A CA 1
ATOM 1491 C C . ALA A 1 182 ? -0.464 -6.868 -2.704 1.00 88.75 182 ALA A C 1
ATOM 1493 O O . ALA A 1 182 ? 0.029 -7.988 -2.808 1.00 88.75 182 ALA A O 1
ATOM 1494 N N . ILE A 1 183 ? -0.860 -6.139 -3.750 1.00 90.88 183 ILE A N 1
ATOM 1495 C CA . ILE A 1 183 ? -0.741 -6.563 -5.144 1.00 90.88 183 ILE A CA 1
ATOM 1496 C C . ILE A 1 183 ? 0.734 -6.745 -5.533 1.00 90.88 183 ILE A C 1
ATOM 1498 O O . ILE A 1 183 ? 1.101 -7.790 -6.056 1.00 90.88 183 ILE A O 1
ATOM 1502 N N . MET A 1 184 ? 1.608 -5.766 -5.259 1.00 94.12 184 MET A N 1
ATOM 1503 C CA . MET A 1 184 ? 3.041 -5.888 -5.582 1.00 94.12 184 MET A CA 1
ATOM 1504 C C . MET A 1 184 ? 3.695 -7.087 -4.890 1.00 94.12 184 MET A C 1
ATOM 1506 O O . MET A 1 184 ? 4.493 -7.787 -5.503 1.00 94.12 184 MET A O 1
ATOM 1510 N N . TYR A 1 185 ? 3.358 -7.313 -3.623 1.00 93.88 185 TYR A N 1
ATOM 1511 C CA . TYR A 1 185 ? 3.828 -8.439 -2.836 1.00 93.88 185 TYR A CA 1
ATOM 1512 C C . TYR A 1 185 ? 3.370 -9.752 -3.469 1.00 93.88 185 TYR A C 1
ATOM 1514 O O . TYR A 1 185 ? 4.228 -10.556 -3.801 1.00 93.88 185 TYR A O 1
ATOM 1522 N N . GLN A 1 186 ? 2.071 -9.917 -3.749 1.00 92.00 186 GLN A N 1
ATOM 1523 C CA . GLN A 1 186 ? 1.528 -11.120 -4.396 1.00 92.00 186 GLN A CA 1
ATOM 1524 C C . GLN A 1 186 ? 2.181 -11.407 -5.749 1.00 92.00 186 GLN A C 1
ATOM 1526 O O . GLN A 1 186 ? 2.483 -12.555 -6.060 1.00 92.00 186 GLN A O 1
ATOM 1531 N N . LEU A 1 187 ? 2.438 -10.369 -6.548 1.00 91.00 187 LEU A N 1
ATOM 1532 C CA . LEU A 1 187 ? 3.124 -10.515 -7.833 1.00 91.00 187 LEU A CA 1
ATOM 1533 C C . LEU A 1 187 ? 4.578 -10.978 -7.671 1.00 91.00 187 LEU A C 1
ATOM 1535 O O . LEU A 1 187 ? 5.085 -11.709 -8.516 1.00 91.00 187 LEU A O 1
ATOM 1539 N N . VAL A 1 188 ? 5.255 -10.553 -6.604 1.00 92.00 188 VAL A N 1
ATOM 1540 C CA . VAL A 1 188 ? 6.649 -10.922 -6.318 1.00 92.00 188 VAL A CA 1
ATOM 1541 C C . VAL A 1 188 ? 6.752 -12.312 -5.689 1.00 92.00 188 VAL A C 1
ATOM 1543 O O . VAL A 1 188 ? 7.665 -13.074 -6.009 1.00 92.00 188 VAL A O 1
ATOM 1546 N N . THR A 1 189 ? 5.826 -12.658 -4.800 1.00 92.19 189 THR A N 1
ATOM 1547 C CA . THR A 1 189 ? 5.809 -13.953 -4.114 1.00 92.19 189 THR A CA 1
ATOM 1548 C C . THR A 1 189 ? 5.128 -15.047 -4.929 1.00 92.19 189 THR A C 1
ATOM 1550 O O . THR A 1 189 ? 5.294 -16.227 -4.621 1.00 92.19 189 THR A O 1
ATOM 1553 N N . LEU A 1 190 ? 4.373 -14.667 -5.968 1.00 89.19 190 LEU A N 1
ATOM 1554 C CA . LEU A 1 190 ? 3.451 -15.533 -6.707 1.00 89.19 190 LEU A CA 1
ATOM 1555 C C . LEU A 1 190 ? 2.482 -16.269 -5.766 1.00 89.19 190 LEU A C 1
ATOM 1557 O O . LEU A 1 190 ? 2.109 -17.417 -6.012 1.00 89.19 190 LEU A O 1
ATOM 1561 N N . SER A 1 191 ? 2.105 -15.621 -4.659 1.00 86.31 191 SER A N 1
ATOM 1562 C CA . SER A 1 191 ? 1.177 -16.175 -3.678 1.00 86.31 191 SER A CA 1
ATOM 1563 C C . SER A 1 191 ? -0.259 -15.774 -3.995 1.00 86.31 191 SER A C 1
ATOM 1565 O O . SER A 1 191 ? -0.543 -14.618 -4.299 1.00 86.31 191 SER A O 1
ATOM 1567 N N . GLU A 1 192 ? -1.188 -16.719 -3.852 1.00 78.56 192 GLU A N 1
ATOM 1568 C CA . GLU A 1 192 ? -2.628 -16.432 -3.939 1.00 78.56 192 GLU A CA 1
ATOM 1569 C C . GLU A 1 192 ? -3.105 -15.569 -2.755 1.00 78.56 192 GLU A C 1
ATOM 1571 O O . GLU A 1 192 ? -4.019 -14.761 -2.893 1.00 78.56 192 GLU A O 1
ATOM 1576 N N . GLY A 1 193 ? -2.457 -15.702 -1.591 1.00 76.12 193 GLY A N 1
ATOM 1577 C CA . GLY A 1 193 ? -2.764 -14.932 -0.384 1.00 76.12 193 GLY A CA 1
ATOM 1578 C C . GLY A 1 193 ? -1.972 -13.628 -0.274 1.00 76.12 193 GLY A C 1
ATOM 1579 O O . GLY A 1 193 ? -0.869 -13.506 -0.813 1.00 76.12 193 GLY A O 1
ATOM 1580 N N . SER A 1 194 ? -2.525 -12.644 0.443 1.00 77.06 194 SER A N 1
ATOM 1581 C CA . SER A 1 194 ? -1.777 -11.446 0.850 1.00 77.06 194 SER A CA 1
ATOM 1582 C C . SER A 1 194 ? -0.651 -11.800 1.825 1.00 77.06 194 SER A C 1
ATOM 1584 O O . SER A 1 194 ? -0.688 -12.853 2.463 1.00 77.06 194 SER A O 1
ATOM 1586 N N . SER A 1 195 ? 0.280 -10.869 2.049 1.00 80.44 195 SER A N 1
ATOM 1587 C CA . SER A 1 195 ? 1.254 -10.980 3.142 1.00 80.44 195 SER A CA 1
ATOM 1588 C C . SER A 1 195 ? 0.558 -11.295 4.463 1.00 80.44 195 SER A C 1
ATOM 1590 O O . SER A 1 195 ? -0.480 -10.690 4.745 1.00 80.44 195 SER A O 1
ATOM 1592 N N . ASN A 1 196 ? 1.142 -12.166 5.290 1.00 81.62 196 ASN A N 1
ATOM 1593 C CA . ASN A 1 196 ? 0.614 -12.428 6.626 1.00 81.62 196 ASN A CA 1
ATOM 1594 C C . ASN A 1 196 ? 0.663 -11.141 7.466 1.00 81.62 196 ASN A C 1
ATOM 1596 O O . ASN A 1 196 ? 1.681 -10.783 8.057 1.00 81.62 196 ASN A O 1
ATOM 1600 N N . HIS A 1 197 ? -0.457 -10.429 7.506 1.00 76.06 197 HIS A N 1
ATOM 1601 C CA . HIS A 1 197 ? -0.600 -9.150 8.190 1.00 76.06 197 HIS A CA 1
ATOM 1602 C C . HIS A 1 197 ? -0.672 -9.299 9.719 1.00 76.06 197 HIS A C 1
ATOM 1604 O O . HIS A 1 197 ? -0.807 -8.306 10.427 1.00 76.06 197 HIS A O 1
ATOM 1610 N N . ARG A 1 198 ? -0.617 -10.532 10.237 1.00 77.25 198 ARG A N 1
ATOM 1611 C CA . ARG A 1 198 ? -0.679 -10.841 11.674 1.00 77.25 198 ARG A CA 1
ATOM 1612 C C . ARG A 1 198 ? 0.695 -10.931 12.322 1.00 77.25 198 ARG A C 1
ATOM 1614 O O . ARG A 1 198 ? 0.788 -10.980 13.541 1.00 77.25 198 ARG A O 1
ATOM 1621 N N . GLU A 1 199 ? 1.747 -10.961 11.514 1.00 85.62 199 GLU A N 1
ATOM 1622 C CA . GLU A 1 199 ? 3.121 -11.142 11.972 1.00 85.62 199 GLU A CA 1
ATOM 1623 C C . GLU A 1 199 ? 3.958 -9.925 11.564 1.00 85.62 199 GLU A C 1
ATOM 1625 O O . GLU A 1 199 ? 4.774 -10.012 10.640 1.00 85.62 199 GLU A O 1
ATOM 1630 N N . PRO A 1 200 ? 3.739 -8.758 12.208 1.00 90.75 200 PRO A N 1
ATOM 1631 C CA . PRO A 1 200 ? 4.637 -7.636 12.026 1.00 90.75 200 PRO A CA 1
ATOM 1632 C C . PRO A 1 200 ? 6.025 -8.022 12.536 1.00 90.75 200 PRO A C 1
ATOM 1634 O O . PRO A 1 200 ? 6.175 -8.681 13.566 1.00 90.75 200 PRO A O 1
ATOM 1637 N N . PHE A 1 201 ? 7.057 -7.568 11.841 1.00 93.44 201 PHE A N 1
ATOM 1638 C CA . PHE A 1 201 ? 8.432 -7.727 12.285 1.00 93.44 201 PHE A CA 1
ATOM 1639 C C . PHE A 1 201 ? 9.178 -6.401 12.156 1.00 93.44 201 PHE A C 1
ATOM 1641 O O . PHE A 1 201 ? 8.864 -5.561 11.309 1.00 93.44 201 PHE A O 1
ATOM 1648 N N . MET A 1 202 ? 10.175 -6.203 13.016 1.00 94.12 202 MET A N 1
ATOM 1649 C CA . MET A 1 202 ? 11.071 -5.057 12.912 1.00 94.12 202 MET A CA 1
ATOM 1650 C C . MET A 1 202 ? 12.238 -5.436 11.992 1.00 94.12 202 MET A C 1
ATOM 1652 O O . MET A 1 202 ? 12.986 -6.352 12.344 1.00 94.12 202 MET A O 1
ATOM 1656 N N . PRO A 1 203 ? 12.408 -4.788 10.827 1.00 92.06 203 PRO A N 1
ATOM 1657 C CA . PRO A 1 203 ? 13.543 -5.067 9.960 1.00 92.06 203 PRO A CA 1
ATOM 1658 C C . PRO A 1 203 ? 14.844 -4.681 10.670 1.00 92.06 203 PRO A C 1
ATOM 1660 O O . PRO A 1 203 ? 14.967 -3.587 11.220 1.00 92.06 203 PRO A O 1
ATOM 1663 N N . ASP A 1 204 ? 15.827 -5.581 10.654 1.00 92.88 204 ASP A N 1
ATOM 1664 C CA . ASP A 1 204 ? 17.170 -5.340 11.195 1.00 92.88 204 ASP A CA 1
ATOM 1665 C C . ASP A 1 204 ? 18.116 -4.690 10.168 1.00 92.88 204 ASP A C 1
ATOM 1667 O O . ASP A 1 204 ? 19.277 -4.407 10.469 1.00 92.88 204 ASP A O 1
ATOM 1671 N N . TRP A 1 205 ? 17.616 -4.405 8.961 1.00 91.12 205 TRP A N 1
ATOM 1672 C CA . TRP A 1 205 ? 18.328 -3.691 7.904 1.00 91.12 205 TRP A CA 1
ATOM 1673 C C . TRP A 1 205 ? 17.784 -2.277 7.694 1.00 91.12 205 TRP A C 1
ATOM 1675 O O . TRP A 1 205 ? 16.669 -1.932 8.082 1.00 91.12 205 TRP A O 1
ATOM 1685 N N . ASN A 1 206 ? 18.604 -1.434 7.067 1.00 87.88 206 ASN A N 1
ATOM 1686 C CA . ASN A 1 206 ? 18.258 -0.042 6.825 1.00 87.88 206 ASN A CA 1
ATOM 1687 C C . ASN A 1 206 ? 17.314 0.076 5.624 1.00 87.88 206 ASN A C 1
ATOM 1689 O O . ASN A 1 206 ? 17.754 0.050 4.477 1.00 87.88 206 ASN A O 1
ATOM 1693 N N . ILE A 1 207 ? 16.026 0.223 5.909 1.00 85.62 207 ILE A N 1
ATOM 1694 C CA . ILE A 1 207 ? 15.008 0.594 4.932 1.00 85.62 207 ILE A CA 1
ATOM 1695 C C . ILE A 1 207 ? 14.817 2.108 5.037 1.00 85.62 207 ILE A C 1
ATOM 1697 O O . ILE A 1 207 ? 14.657 2.631 6.140 1.00 85.62 207 ILE A O 1
ATOM 1701 N N . ALA A 1 208 ? 14.844 2.819 3.906 1.00 74.69 208 ALA A N 1
ATOM 1702 C CA . ALA A 1 208 ? 15.031 4.274 3.850 1.00 74.69 208 ALA A CA 1
ATOM 1703 C C . ALA A 1 208 ? 14.028 5.095 4.687 1.00 74.69 208 ALA A C 1
ATOM 1705 O O . ALA A 1 208 ? 14.326 6.238 5.038 1.00 74.69 208 ALA A O 1
ATOM 1706 N N . LEU A 1 209 ? 12.860 4.528 5.014 1.00 67.19 209 LEU A N 1
ATOM 1707 C CA . LEU A 1 209 ? 11.780 5.216 5.726 1.00 67.19 209 LEU A CA 1
ATOM 1708 C C . LEU A 1 209 ? 11.218 4.473 6.951 1.00 67.19 209 LEU A C 1
ATOM 1710 O O . LEU A 1 209 ? 10.534 5.099 7.765 1.00 67.19 209 LEU A O 1
ATOM 1714 N N . SER A 1 210 ? 11.499 3.180 7.151 1.00 61.41 210 SER A N 1
ATOM 1715 C CA . SER A 1 210 ? 10.799 2.398 8.179 1.00 61.41 210 SER A CA 1
ATOM 1716 C C . SER A 1 210 ? 11.670 2.122 9.409 1.00 61.41 210 SER A C 1
ATOM 1718 O O . SER A 1 210 ? 12.366 1.116 9.497 1.00 61.41 210 SER A O 1
ATOM 1720 N N . ARG A 1 211 ? 11.541 2.979 10.429 1.00 81.88 211 ARG A N 1
ATOM 1721 C CA . ARG A 1 211 ? 11.753 2.580 11.841 1.00 81.88 211 ARG A CA 1
ATOM 1722 C C . ARG A 1 211 ? 10.488 1.959 12.458 1.00 81.88 211 ARG A C 1
ATOM 1724 O O . ARG A 1 211 ? 10.338 1.922 13.675 1.00 81.88 211 ARG A O 1
ATOM 1731 N N . SER A 1 212 ? 9.545 1.569 11.608 1.00 89.62 212 SER A N 1
ATOM 1732 C CA . SER A 1 212 ? 8.255 0.992 11.967 1.00 89.62 212 SER A CA 1
ATOM 1733 C C . SER A 1 212 ? 8.293 -0.508 11.696 1.00 89.62 212 SER A C 1
ATOM 1735 O O . SER A 1 212 ? 8.959 -0.911 10.737 1.00 89.62 212 SER A O 1
ATOM 1737 N N . PRO A 1 213 ? 7.540 -1.319 12.458 1.00 93.00 213 PRO A N 1
ATOM 1738 C CA . PRO A 1 213 ? 7.253 -2.686 12.056 1.00 93.00 213 PRO A CA 1
ATOM 1739 C C . PRO A 1 213 ? 6.688 -2.737 10.629 1.00 93.00 213 PRO A C 1
ATOM 1741 O O . PRO A 1 213 ? 5.980 -1.821 10.188 1.00 93.00 213 PRO A O 1
ATOM 1744 N N . THR A 1 214 ? 7.034 -3.795 9.904 1.00 93.44 214 THR A N 1
ATOM 1745 C CA . THR A 1 214 ? 6.569 -4.085 8.542 1.00 93.44 214 THR A CA 1
ATOM 1746 C C . THR A 1 214 ? 6.122 -5.547 8.447 1.00 93.44 214 THR A C 1
ATOM 1748 O O . THR A 1 214 ? 6.201 -6.287 9.425 1.00 93.44 214 THR A O 1
ATOM 1751 N N . TYR A 1 215 ? 5.621 -5.965 7.288 1.00 93.38 215 TYR A N 1
ATOM 1752 C CA . TYR A 1 215 ? 5.050 -7.299 7.062 1.00 93.38 215 TYR A CA 1
ATOM 1753 C C . TYR A 1 215 ? 5.707 -7.967 5.852 1.00 93.38 215 TYR A C 1
ATOM 1755 O O . TYR A 1 215 ? 6.534 -7.359 5.177 1.00 93.38 215 TYR A O 1
ATOM 1763 N N . GLY A 1 216 ? 5.348 -9.224 5.575 1.00 93.06 216 GLY A N 1
ATOM 1764 C CA . GLY A 1 216 ? 5.791 -9.926 4.365 1.00 93.06 216 GLY A CA 1
ATOM 1765 C C . GLY A 1 216 ? 7.280 -10.281 4.364 1.00 93.06 216 GLY A C 1
ATOM 1766 O O . GLY A 1 216 ? 7.952 -10.097 3.354 1.00 93.06 216 GLY A O 1
ATOM 1767 N N . LEU A 1 217 ? 7.817 -10.749 5.499 1.00 94.12 217 LEU A N 1
ATOM 1768 C CA . LEU A 1 217 ? 9.235 -11.121 5.652 1.00 94.12 217 LEU A CA 1
ATOM 1769 C C . LEU A 1 217 ? 9.707 -12.137 4.598 1.00 94.12 217 LEU A C 1
ATOM 1771 O O . LEU A 1 217 ? 10.868 -12.129 4.186 1.00 94.12 217 LEU A O 1
ATOM 1775 N N . ASP A 1 218 ? 8.799 -12.999 4.160 1.00 93.31 218 ASP A N 1
ATOM 1776 C CA . ASP A 1 218 ? 9.009 -14.043 3.166 1.00 93.31 218 ASP A CA 1
ATOM 1777 C C . ASP A 1 218 ? 9.410 -13.509 1.787 1.00 93.31 218 ASP A C 1
ATOM 1779 O O . ASP A 1 218 ? 10.098 -14.220 1.059 1.00 93.31 218 ASP A O 1
ATOM 1783 N N . ILE A 1 219 ? 9.133 -12.238 1.464 1.00 94.31 219 ILE A N 1
ATOM 1784 C CA . ILE A 1 219 ? 9.622 -11.614 0.223 1.00 94.31 219 ILE A CA 1
ATOM 1785 C C . ILE A 1 219 ? 11.154 -11.691 0.090 1.00 94.31 219 ILE A C 1
ATOM 1787 O O . ILE A 1 219 ? 11.682 -11.717 -1.020 1.00 94.31 219 ILE A O 1
ATOM 1791 N N . ARG A 1 220 ? 11.889 -11.789 1.210 1.00 93.62 220 ARG A N 1
ATOM 1792 C CA . ARG A 1 220 ? 13.354 -11.964 1.217 1.00 93.62 220 ARG A CA 1
ATOM 1793 C C . ARG A 1 220 ? 13.818 -13.306 0.662 1.00 93.62 220 ARG A C 1
ATOM 1795 O O . ARG A 1 220 ? 14.998 -13.441 0.350 1.00 93.62 220 ARG A O 1
ATOM 1802 N N . ALA A 1 221 ? 12.931 -14.292 0.568 1.00 93.00 221 ALA A N 1
ATOM 1803 C CA . ALA A 1 221 ? 13.234 -15.569 -0.063 1.00 93.00 221 ALA A CA 1
ATOM 1804 C C . ALA A 1 221 ? 13.278 -15.470 -1.600 1.00 93.00 221 ALA A C 1
ATOM 1806 O O . ALA A 1 221 ? 13.725 -16.413 -2.250 1.00 93.00 221 ALA A O 1
ATOM 1807 N N . HIS A 1 222 ? 12.838 -14.347 -2.182 1.00 92.31 222 HIS A N 1
ATOM 1808 C CA . HIS A 1 222 ? 12.757 -14.149 -3.626 1.00 92.31 222 HIS A CA 1
ATOM 1809 C C . HIS A 1 222 ? 13.918 -13.290 -4.154 1.00 92.31 222 HIS A C 1
ATOM 1811 O O . HIS A 1 222 ? 14.324 -12.303 -3.542 1.00 92.31 222 HIS A O 1
ATOM 1817 N N . GLU A 1 223 ? 14.436 -13.636 -5.335 1.00 93.25 223 GLU A N 1
ATOM 1818 C CA . GLU A 1 223 ? 15.607 -12.996 -5.959 1.00 93.25 223 GLU A CA 1
ATOM 1819 C C . GLU A 1 223 ? 15.246 -11.726 -6.758 1.00 93.25 223 GLU A C 1
ATOM 1821 O O . GLU A 1 223 ? 15.583 -11.585 -7.935 1.00 93.25 223 GLU A O 1
ATOM 1826 N N . TYR A 1 224 ? 14.540 -10.783 -6.132 1.00 92.75 224 TYR A N 1
ATOM 1827 C CA . TYR A 1 224 ? 14.229 -9.487 -6.747 1.00 92.75 224 TYR A CA 1
ATOM 1828 C C . TYR A 1 224 ? 15.247 -8.409 -6.371 1.00 92.75 224 TYR A C 1
ATOM 1830 O O . TYR A 1 224 ? 16.079 -8.570 -5.480 1.00 92.75 224 TYR A O 1
ATOM 1838 N N . SER A 1 225 ? 15.202 -7.277 -7.080 1.00 92.31 225 SER A N 1
ATOM 1839 C CA . SER A 1 225 ? 16.089 -6.156 -6.777 1.00 92.31 225 SER A CA 1
ATOM 1840 C C . SER A 1 225 ? 15.808 -5.594 -5.381 1.00 92.31 225 SER A C 1
ATOM 1842 O O . SER A 1 225 ? 14.652 -5.392 -5.007 1.00 92.31 225 SER A O 1
ATOM 1844 N N . GLN A 1 226 ? 16.875 -5.257 -4.647 1.00 93.12 226 GLN A N 1
ATOM 1845 C CA . GLN A 1 226 ? 16.768 -4.663 -3.309 1.00 93.12 226 GLN A CA 1
ATOM 1846 C C . GLN A 1 226 ? 15.868 -3.417 -3.310 1.00 93.12 226 GLN A C 1
ATOM 1848 O O . GLN A 1 226 ? 15.067 -3.210 -2.409 1.00 93.12 226 GLN A O 1
ATOM 1853 N N . THR A 1 227 ? 15.939 -2.599 -4.367 1.00 92.94 227 THR A N 1
ATOM 1854 C CA . THR A 1 227 ? 15.107 -1.396 -4.508 1.00 92.94 227 THR A CA 1
ATOM 1855 C C . THR A 1 227 ? 13.609 -1.703 -4.550 1.00 92.94 227 THR A C 1
ATOM 1857 O O . THR A 1 227 ? 12.826 -0.915 -4.009 1.00 92.94 227 THR A O 1
ATOM 1860 N N . LEU A 1 228 ? 13.211 -2.809 -5.194 1.00 94.38 228 LEU A N 1
ATOM 1861 C CA . LEU A 1 228 ? 11.820 -3.259 -5.252 1.00 94.38 228 LEU A CA 1
ATOM 1862 C C . LEU A 1 228 ? 11.385 -3.849 -3.911 1.00 94.38 228 LEU A C 1
ATOM 1864 O O . LEU A 1 228 ? 10.334 -3.463 -3.408 1.00 94.38 228 LEU A O 1
ATOM 1868 N N . THR A 1 229 ? 12.191 -4.730 -3.314 1.00 95.19 229 THR A N 1
ATOM 1869 C CA . THR A 1 229 ? 11.860 -5.336 -2.016 1.00 95.19 229 THR A CA 1
ATOM 1870 C C . THR A 1 229 ? 11.768 -4.281 -0.916 1.00 95.19 229 THR A C 1
ATOM 1872 O O . THR A 1 229 ? 10.810 -4.293 -0.151 1.00 95.19 229 THR A O 1
ATOM 1875 N N . ASP A 1 230 ? 12.682 -3.305 -0.886 1.00 95.19 230 ASP A N 1
ATOM 1876 C CA . ASP A 1 230 ? 12.629 -2.181 0.057 1.00 95.19 230 ASP A CA 1
ATOM 1877 C C . ASP A 1 230 ? 11.396 -1.311 -0.177 1.00 95.19 230 ASP A C 1
ATOM 1879 O O . ASP A 1 230 ? 10.748 -0.903 0.779 1.00 95.19 230 ASP A O 1
ATOM 1883 N N . LEU A 1 231 ? 11.033 -1.044 -1.439 1.00 95.88 231 LEU A N 1
ATOM 1884 C CA . LEU A 1 231 ? 9.815 -0.289 -1.749 1.00 95.88 231 LEU A CA 1
ATOM 1885 C C . LEU A 1 231 ? 8.577 -1.022 -1.227 1.00 95.88 231 LEU A C 1
ATOM 1887 O O . LEU A 1 231 ? 7.700 -0.395 -0.638 1.00 95.88 231 LEU A O 1
ATOM 1891 N N . ILE A 1 232 ? 8.520 -2.340 -1.428 1.00 95.88 232 ILE A N 1
ATOM 1892 C CA . ILE A 1 232 ? 7.426 -3.167 -0.928 1.00 95.88 232 ILE A CA 1
ATOM 1893 C C . ILE A 1 232 ? 7.392 -3.101 0.601 1.00 95.88 232 ILE A C 1
ATOM 1895 O O . ILE A 1 232 ? 6.345 -2.765 1.139 1.00 95.88 232 ILE A O 1
ATOM 1899 N N . PHE A 1 233 ? 8.514 -3.285 1.303 1.00 95.38 233 PHE A N 1
ATOM 1900 C CA . PHE A 1 233 ? 8.560 -3.163 2.766 1.00 95.38 233 PHE A CA 1
ATOM 1901 C C . PHE A 1 233 ? 8.172 -1.780 3.295 1.00 95.38 233 PHE A C 1
ATOM 1903 O O . PHE A 1 233 ? 7.472 -1.693 4.303 1.00 95.38 233 PHE A O 1
ATOM 1910 N N . GLU A 1 234 ? 8.589 -0.700 2.634 1.00 95.19 234 GLU A N 1
ATOM 1911 C CA . GLU A 1 234 ? 8.215 0.660 3.028 1.00 95.19 234 GLU A CA 1
ATOM 1912 C C . GLU A 1 234 ? 6.718 0.881 2.885 1.00 95.19 234 GLU A C 1
ATOM 1914 O O . GLU A 1 234 ? 6.075 1.343 3.829 1.00 95.19 234 GLU A O 1
ATOM 1919 N N . CYS A 1 235 ? 6.143 0.504 1.740 1.00 94.69 235 CYS A N 1
ATOM 1920 C CA . CYS A 1 235 ? 4.699 0.528 1.570 1.00 94.69 235 CYS A CA 1
ATOM 1921 C C . CYS A 1 235 ? 4.026 -0.372 2.608 1.00 94.69 235 CYS A C 1
ATOM 1923 O O . CYS A 1 235 ? 2.967 -0.006 3.120 1.00 94.69 235 CYS A O 1
ATOM 1925 N N . LEU A 1 236 ? 4.657 -1.508 2.947 1.00 93.00 236 LEU A N 1
ATOM 1926 C CA . LEU A 1 236 ? 4.179 -2.443 3.953 1.00 93.00 236 LEU A CA 1
ATOM 1927 C C . LEU A 1 236 ? 4.336 -1.950 5.400 1.00 93.00 236 LEU A C 1
ATOM 1929 O O . LEU A 1 236 ? 3.853 -2.627 6.297 1.00 93.00 236 LEU A O 1
ATOM 1933 N N . SER A 1 237 ? 4.889 -0.764 5.654 1.00 93.38 237 SER A N 1
ATOM 1934 C CA . SER A 1 237 ? 5.027 -0.235 7.016 1.00 93.38 237 SER A CA 1
ATOM 1935 C C . SER A 1 237 ? 3.683 -0.103 7.732 1.00 93.38 237 SER A C 1
ATOM 1937 O O . SER A 1 237 ? 2.726 0.476 7.203 1.00 93.38 237 SER A O 1
ATOM 1939 N N . GLU A 1 238 ? 3.650 -0.589 8.970 1.00 90.56 238 GLU A N 1
ATOM 1940 C CA . GLU A 1 238 ? 2.512 -0.513 9.884 1.00 90.56 238 GLU A CA 1
ATOM 1941 C C . GLU A 1 238 ? 1.975 0.923 9.984 1.00 90.56 238 GLU A C 1
ATOM 1943 O O . GLU A 1 238 ? 0.826 1.189 9.615 1.00 90.56 238 GLU A O 1
ATOM 1948 N N . LYS A 1 239 ? 2.843 1.874 10.351 1.00 90.38 239 LYS A N 1
ATOM 1949 C CA . LYS A 1 239 ? 2.497 3.295 10.447 1.00 90.38 239 LYS A CA 1
ATOM 1950 C C . LYS A 1 239 ? 2.315 3.933 9.062 1.00 90.38 239 LYS A C 1
ATOM 1952 O O . LYS A 1 239 ? 3.277 3.958 8.288 1.00 90.38 239 LYS A O 1
ATOM 1957 N N . PRO A 1 240 ? 1.157 4.556 8.760 1.00 90.44 240 PRO A N 1
ATOM 1958 C CA . PRO A 1 240 ? 0.912 5.224 7.477 1.00 90.44 240 PRO A CA 1
ATOM 1959 C C . PRO A 1 240 ? 1.978 6.259 7.106 1.00 90.44 240 PRO A C 1
ATOM 1961 O O . PRO A 1 240 ? 2.439 6.287 5.974 1.00 90.44 240 PRO A O 1
ATOM 1964 N N . ARG A 1 241 ? 2.444 7.054 8.077 1.00 89.56 241 ARG A N 1
ATOM 1965 C CA . ARG A 1 241 ? 3.474 8.088 7.864 1.00 89.56 241 ARG A CA 1
ATOM 1966 C C . ARG A 1 241 ? 4.867 7.543 7.528 1.00 89.56 241 ARG A C 1
ATOM 1968 O O . ARG A 1 241 ? 5.718 8.312 7.098 1.00 89.56 241 ARG A O 1
ATOM 1975 N N . CYS A 1 242 ? 5.114 6.254 7.755 1.00 91.44 242 CYS A N 1
ATOM 1976 C CA . CYS A 1 242 ? 6.362 5.590 7.373 1.00 91.44 242 CYS A CA 1
ATOM 1977 C C . CYS A 1 242 ? 6.309 5.006 5.953 1.00 91.44 242 CYS A C 1
ATOM 1979 O O . CYS A 1 242 ? 7.319 4.503 5.466 1.00 91.44 242 CYS A O 1
ATOM 1981 N N . ARG A 1 243 ? 5.149 5.067 5.289 1.00 93.31 243 ARG A N 1
ATOM 1982 C CA . ARG A 1 243 ? 4.983 4.664 3.890 1.00 93.31 243 ARG A CA 1
ATOM 1983 C C . ARG A 1 243 ? 5.470 5.791 2.970 1.00 93.31 243 ARG A C 1
ATOM 1985 O O . ARG A 1 243 ? 5.465 6.955 3.378 1.00 93.31 243 ARG A O 1
ATOM 1992 N N . PRO A 1 244 ? 5.882 5.488 1.728 1.00 94.50 244 PRO A N 1
ATOM 1993 C CA . PRO A 1 244 ? 6.302 6.524 0.798 1.00 94.50 244 PRO A CA 1
ATOM 1994 C C . PRO A 1 244 ? 5.126 7.438 0.448 1.00 94.50 244 PRO A C 1
ATOM 1996 O O . PRO A 1 244 ? 3.990 6.984 0.278 1.00 94.50 244 PRO A O 1
ATOM 1999 N N . ASP A 1 245 ? 5.408 8.731 0.290 1.00 92.50 245 ASP A N 1
ATOM 2000 C CA . ASP A 1 245 ? 4.438 9.635 -0.314 1.00 92.50 245 ASP A CA 1
ATOM 2001 C C . ASP A 1 245 ? 4.163 9.233 -1.779 1.00 92.50 245 ASP A C 1
ATOM 2003 O O . ASP A 1 245 ? 4.935 8.504 -2.413 1.00 92.50 245 ASP A O 1
ATOM 2007 N N . LEU A 1 246 ? 3.045 9.697 -2.341 1.00 89.44 246 LEU A N 1
ATOM 2008 C CA . LEU A 1 246 ? 2.624 9.286 -3.682 1.00 89.44 246 LEU A CA 1
ATOM 2009 C C . LEU A 1 246 ? 3.635 9.671 -4.778 1.00 89.44 246 LEU A C 1
ATOM 2011 O O . LEU A 1 246 ? 3.764 8.956 -5.776 1.00 89.44 246 LEU A O 1
ATOM 2015 N N . LEU A 1 247 ? 4.343 10.791 -4.619 1.00 91.12 247 LEU A N 1
ATOM 2016 C CA . LEU A 1 247 ? 5.341 11.253 -5.580 1.00 91.12 247 LEU A CA 1
ATOM 2017 C C . LEU A 1 247 ? 6.606 10.390 -5.498 1.00 91.12 247 LEU A C 1
ATOM 2019 O O . LEU A 1 247 ? 7.091 9.922 -6.528 1.00 91.12 247 LEU A O 1
ATOM 2023 N N . GLY A 1 248 ? 7.104 10.128 -4.291 1.00 90.56 248 GLY A N 1
ATOM 2024 C CA . GLY A 1 248 ? 8.222 9.235 -4.009 1.00 90.56 248 GLY A CA 1
ATOM 2025 C C . GLY A 1 248 ? 7.951 7.816 -4.501 1.00 90.56 248 GLY A C 1
ATOM 2026 O O . GLY A 1 248 ? 8.785 7.246 -5.208 1.00 90.56 248 GLY A O 1
ATOM 2027 N N . PHE A 1 249 ? 6.754 7.287 -4.233 1.00 93.56 249 PHE A N 1
ATOM 2028 C CA . PHE A 1 249 ? 6.301 5.996 -4.748 1.00 93.56 249 PHE A CA 1
ATOM 2029 C C . PHE A 1 249 ? 6.353 5.956 -6.284 1.00 93.56 249 PHE A C 1
ATOM 2031 O O . PHE A 1 249 ? 7.039 5.111 -6.865 1.00 93.56 249 PHE A O 1
ATOM 2038 N N . LYS A 1 250 ? 5.711 6.921 -6.961 1.00 93.38 250 LYS A N 1
ATOM 2039 C CA . LYS A 1 250 ? 5.701 7.013 -8.433 1.00 93.38 250 LYS A CA 1
ATOM 2040 C C . LYS A 1 250 ? 7.100 7.143 -9.024 1.00 93.38 250 LYS A C 1
ATOM 2042 O O . LYS A 1 250 ? 7.397 6.486 -10.021 1.00 93.38 250 LYS A O 1
ATOM 2047 N N . ASN A 1 251 ? 7.958 7.963 -8.422 1.00 94.62 251 ASN A N 1
ATOM 2048 C CA . ASN A 1 251 ? 9.330 8.164 -8.883 1.00 94.62 251 ASN A CA 1
ATOM 2049 C C . ASN A 1 251 ? 10.144 6.872 -8.790 1.00 94.62 251 ASN A C 1
ATOM 2051 O O . ASN A 1 251 ? 10.865 6.543 -9.730 1.00 94.62 251 ASN A O 1
ATOM 2055 N N . ARG A 1 252 ? 9.998 6.106 -7.703 1.00 94.31 252 ARG A N 1
ATOM 2056 C CA . ARG A 1 252 ? 10.687 4.819 -7.540 1.00 94.31 252 ARG A CA 1
ATOM 2057 C C . ARG A 1 252 ? 10.189 3.768 -8.523 1.00 94.31 252 ARG A C 1
ATOM 2059 O O . ARG A 1 252 ? 11.012 3.115 -9.158 1.00 94.31 252 ARG A O 1
ATOM 2066 N N . VAL A 1 253 ? 8.873 3.649 -8.708 1.00 93.12 253 VAL A N 1
ATOM 2067 C CA . VAL A 1 253 ? 8.286 2.728 -9.697 1.00 93.12 253 VAL A CA 1
ATOM 2068 C C . VAL A 1 253 ? 8.734 3.098 -11.114 1.00 93.12 253 VAL A C 1
ATOM 2070 O O . VAL A 1 253 ? 9.220 2.246 -11.853 1.00 93.12 253 VAL A O 1
ATOM 2073 N N . THR A 1 254 ? 8.655 4.379 -11.480 1.00 92.81 254 THR A N 1
ATOM 2074 C CA . THR A 1 254 ? 9.066 4.871 -12.808 1.00 92.81 254 THR A CA 1
ATOM 2075 C C . THR A 1 254 ? 10.570 4.713 -13.030 1.00 92.81 254 THR A C 1
ATOM 2077 O O . THR A 1 254 ? 11.002 4.370 -14.131 1.00 92.81 254 THR A O 1
ATOM 2080 N N . GLY A 1 255 ? 11.376 4.934 -11.989 1.00 92.19 255 GLY A N 1
ATOM 2081 C CA . GLY A 1 255 ? 12.818 4.709 -12.009 1.00 92.19 255 GLY A CA 1
ATOM 2082 C C . GLY A 1 255 ? 13.164 3.236 -12.220 1.00 92.19 255 GLY A C 1
ATOM 2083 O O . GLY A 1 255 ? 13.971 2.927 -13.093 1.00 92.19 255 GLY A O 1
ATOM 2084 N N . GLY A 1 256 ? 12.500 2.329 -11.495 1.00 89.94 256 GLY A N 1
ATOM 2085 C CA . GLY A 1 256 ? 12.636 0.882 -11.680 1.00 89.94 256 GLY A CA 1
ATOM 2086 C C . GLY A 1 256 ? 12.238 0.435 -13.087 1.00 89.94 256 GLY A C 1
ATOM 2087 O O . GLY A 1 256 ? 13.003 -0.264 -13.748 1.00 89.94 256 GLY A O 1
ATOM 2088 N N . TYR A 1 257 ? 11.096 0.919 -13.585 1.00 88.50 257 TYR A N 1
ATOM 2089 C CA . TYR A 1 257 ? 10.628 0.665 -14.950 1.00 88.50 257 TYR A CA 1
ATOM 2090 C C . TYR A 1 257 ? 11.631 1.154 -16.004 1.00 88.50 257 TYR A C 1
ATOM 2092 O O . TYR A 1 257 ? 12.005 0.415 -16.913 1.00 88.50 257 TYR A O 1
ATOM 2100 N N . SER A 1 258 ? 12.123 2.387 -15.860 1.00 89.75 258 SER A N 1
ATOM 2101 C CA . SER A 1 258 ? 13.108 2.961 -16.783 1.00 89.75 258 SER A CA 1
ATOM 2102 C C . SER A 1 258 ? 14.430 2.192 -16.742 1.00 89.75 258 SER A C 1
ATOM 2104 O O . SER A 1 258 ? 15.026 1.945 -17.787 1.00 89.75 258 SER A O 1
ATOM 2106 N N . GLY A 1 259 ? 14.870 1.768 -15.553 1.00 87.00 259 GLY A N 1
ATOM 2107 C CA . GLY A 1 259 ? 16.058 0.934 -15.373 1.00 87.00 259 GLY A CA 1
ATOM 2108 C C . GLY A 1 259 ? 15.925 -0.426 -16.060 1.00 87.00 259 GLY A C 1
ATOM 2109 O O . GLY A 1 259 ? 16.829 -0.826 -16.790 1.00 87.00 259 GLY A O 1
ATOM 2110 N N . ALA A 1 260 ? 14.775 -1.089 -15.905 1.00 84.06 260 ALA A N 1
ATOM 2111 C CA . ALA A 1 260 ? 14.470 -2.345 -16.591 1.00 84.06 260 ALA A CA 1
ATOM 2112 C C . ALA A 1 260 ? 14.422 -2.181 -18.121 1.00 84.06 260 ALA A C 1
ATOM 2114 O O . ALA A 1 260 ? 14.859 -3.056 -18.865 1.00 84.06 260 ALA A O 1
ATOM 2115 N N . HIS A 1 261 ? 13.955 -1.030 -18.608 1.00 80.81 261 HIS A N 1
ATOM 2116 C CA . HIS A 1 261 ? 13.929 -0.731 -20.038 1.00 80.81 261 HIS A CA 1
ATOM 2117 C C . HIS A 1 261 ? 15.339 -0.508 -20.627 1.00 80.81 261 HIS A C 1
ATOM 2119 O O . HIS A 1 261 ? 15.560 -0.707 -21.824 1.00 80.81 261 HIS A O 1
ATOM 2125 N N . VAL A 1 262 ? 16.313 -0.075 -19.820 1.00 84.12 262 VAL A N 1
ATOM 2126 C CA . VAL A 1 262 ? 17.705 0.109 -20.269 1.00 84.12 262 VAL A CA 1
ATOM 2127 C C . VAL A 1 262 ? 18.440 -1.226 -20.391 1.00 84.12 262 VAL A C 1
ATOM 2129 O O . VAL A 1 262 ? 19.312 -1.359 -21.248 1.00 84.12 262 VAL A O 1
ATOM 2132 N N . THR A 1 263 ? 18.086 -2.222 -19.581 1.00 78.50 263 THR A N 1
ATOM 2133 C CA . THR A 1 263 ? 18.778 -3.520 -19.525 1.00 78.50 263 THR A CA 1
ATOM 2134 C C . THR A 1 263 ? 18.373 -4.504 -20.629 1.00 78.50 263 THR A C 1
ATOM 2136 O O . THR A 1 263 ? 18.826 -5.651 -20.609 1.00 78.50 263 THR A O 1
ATOM 2139 N N . ASP A 1 264 ? 17.578 -4.056 -21.609 1.00 74.06 264 ASP A N 1
ATOM 2140 C CA . ASP A 1 264 ? 17.056 -4.865 -22.723 1.00 74.06 264 ASP A CA 1
ATOM 2141 C C . ASP A 1 264 ? 16.337 -6.133 -22.225 1.00 74.06 264 ASP A C 1
ATOM 2143 O O . ASP A 1 264 ? 16.416 -7.211 -22.817 1.00 74.06 264 ASP A O 1
ATOM 2147 N N . LEU A 1 265 ? 15.682 -6.017 -21.063 1.00 74.25 265 LEU A N 1
ATOM 2148 C CA . LEU A 1 265 ? 14.843 -7.078 -20.528 1.00 74.25 265 LEU A CA 1
ATOM 2149 C C . LEU A 1 265 ? 13.585 -7.193 -21.387 1.00 74.25 265 LEU A C 1
ATOM 2151 O O . LEU A 1 265 ? 12.961 -6.197 -21.757 1.00 74.25 265 LEU A O 1
ATOM 2155 N N . THR A 1 266 ? 13.223 -8.429 -21.709 1.00 72.19 266 THR A N 1
ATOM 2156 C CA . THR A 1 266 ? 11.970 -8.738 -22.382 1.00 72.19 266 THR A CA 1
ATOM 2157 C C . THR A 1 266 ? 10.830 -8.510 -21.402 1.00 72.19 266 THR A C 1
ATOM 2159 O O . THR A 1 266 ? 10.779 -9.121 -20.338 1.00 72.19 266 THR A O 1
ATOM 2162 N N . PHE A 1 267 ? 9.931 -7.595 -21.754 1.00 72.19 267 PHE A N 1
ATOM 2163 C CA . PHE A 1 267 ? 8.653 -7.482 -21.070 1.00 72.19 267 PHE A CA 1
ATOM 2164 C C . PHE A 1 267 ? 7.860 -8.752 -21.349 1.00 72.19 267 PHE A C 1
ATOM 2166 O O . PHE A 1 267 ? 7.711 -9.134 -22.512 1.00 72.19 267 PHE A O 1
ATOM 2173 N N . GLU A 1 268 ? 7.354 -9.386 -20.297 1.00 72.56 268 GLU A N 1
ATOM 2174 C CA . GLU A 1 268 ? 6.311 -10.392 -20.455 1.00 72.56 268 GLU A CA 1
ATOM 2175 C C . GLU A 1 268 ? 5.115 -9.693 -21.107 1.00 72.56 268 GLU A C 1
ATOM 2177 O O . GLU A 1 268 ? 4.620 -8.687 -20.578 1.00 72.56 268 GLU A O 1
ATOM 2182 N N . PRO A 1 269 ? 4.705 -10.111 -22.313 1.00 74.88 269 PRO A N 1
ATOM 2183 C CA . PRO A 1 269 ? 3.603 -9.461 -22.981 1.00 74.88 269 PRO A CA 1
ATOM 2184 C C . PRO A 1 269 ? 2.343 -9.698 -22.155 1.00 74.88 269 PRO A C 1
ATOM 2186 O O . PRO A 1 269 ? 2.113 -10.780 -21.626 1.00 74.88 269 PRO A O 1
ATOM 2189 N N . TYR A 1 270 ? 1.493 -8.676 -22.067 1.00 65.19 270 TYR A N 1
ATOM 2190 C CA . TYR A 1 270 ? 0.254 -8.769 -21.294 1.00 65.19 270 TYR A CA 1
ATOM 2191 C C . TYR A 1 270 ? -0.634 -9.949 -21.739 1.00 65.19 270 TYR A C 1
ATOM 2193 O O . TYR A 1 270 ? -1.409 -10.474 -20.953 1.00 65.19 270 TYR A O 1
ATOM 2201 N N . SER A 1 271 ? -0.492 -10.384 -22.995 1.00 73.31 271 SER A N 1
ATOM 2202 C CA . SER A 1 271 ? -1.169 -11.556 -23.557 1.00 73.31 271 SER A CA 1
ATOM 2203 C C . SER A 1 271 ? -0.776 -12.891 -22.926 1.00 73.31 271 SER A C 1
ATOM 2205 O O . SER A 1 271 ? -1.527 -13.848 -23.081 1.00 73.31 271 SER A O 1
ATOM 2207 N N . ASP A 1 272 ? 0.385 -12.972 -22.274 1.00 69.12 272 ASP A N 1
ATOM 2208 C CA . ASP A 1 272 ? 0.860 -14.200 -21.628 1.00 69.12 272 ASP A CA 1
ATOM 2209 C C . ASP A 1 272 ? 0.233 -14.388 -20.238 1.00 69.12 272 ASP A C 1
ATOM 2211 O O . ASP A 1 272 ? 0.268 -15.488 -19.690 1.00 69.12 272 ASP A O 1
ATOM 2215 N N . PHE A 1 273 ? -0.397 -13.345 -19.685 1.00 67.81 273 PHE A N 1
ATOM 2216 C CA . PHE A 1 273 ? -1.301 -13.499 -18.554 1.00 67.81 273 PHE A CA 1
ATOM 2217 C C . PHE A 1 273 ? -2.608 -14.083 -19.091 1.00 67.81 273 PHE A C 1
ATOM 2219 O O . PHE A 1 273 ? -3.354 -13.403 -19.800 1.00 67.81 273 PHE A O 1
ATOM 2226 N N . GLU A 1 274 ? -2.868 -15.357 -18.791 1.00 66.75 274 GLU A N 1
ATOM 2227 C CA . GLU A 1 274 ? -4.136 -15.998 -19.134 1.00 66.75 274 GLU A CA 1
ATOM 2228 C C . GLU A 1 274 ? -5.291 -15.109 -18.651 1.00 66.75 274 GLU A C 1
ATOM 2230 O O . GLU A 1 274 ? -5.319 -14.667 -17.498 1.00 66.75 274 GLU A O 1
ATOM 2235 N N . GLN A 1 275 ? -6.238 -14.806 -19.547 1.00 61.94 275 GLN A N 1
ATOM 2236 C CA . GLN A 1 275 ? -7.484 -14.170 -19.131 1.00 61.94 275 GLN A CA 1
ATOM 2237 C C . GLN A 1 275 ? -8.088 -15.037 -18.034 1.00 61.94 275 GLN A C 1
ATOM 2239 O O . GLN A 1 275 ? -8.272 -16.236 -18.242 1.00 61.94 275 GLN A O 1
ATOM 2244 N N . SER A 1 276 ? -8.391 -14.430 -16.885 1.00 60.31 276 SER A N 1
ATOM 2245 C CA . SER A 1 276 ? -9.100 -15.120 -15.813 1.00 60.31 276 SER A CA 1
ATOM 2246 C C . SER A 1 276 ? -10.310 -15.818 -16.420 1.00 60.31 276 SER A C 1
ATOM 2248 O O . SER A 1 276 ? -11.069 -15.176 -17.157 1.00 60.31 276 SER A O 1
ATOM 2250 N N . GLU A 1 277 ? -10.466 -17.119 -16.154 1.00 61.53 277 GLU A N 1
ATOM 2251 C CA . GLU A 1 277 ? -11.642 -17.845 -16.620 1.00 61.53 277 GLU A CA 1
ATOM 2252 C C . GLU A 1 277 ? -12.882 -17.028 -16.233 1.00 61.53 277 GLU A C 1
ATOM 2254 O O . GLU A 1 277 ? -12.960 -16.544 -15.095 1.00 61.53 277 GLU A O 1
ATOM 2259 N N . PRO A 1 278 ? -13.815 -16.781 -17.170 1.00 69.69 278 PRO A N 1
ATOM 2260 C CA . PRO A 1 278 ? -14.990 -15.983 -16.872 1.00 69.69 278 PRO A CA 1
ATOM 2261 C C . PRO A 1 278 ? -15.661 -16.595 -15.651 1.00 69.69 278 PRO A C 1
ATOM 2263 O O . PRO A 1 278 ? -15.995 -17.780 -15.674 1.00 69.69 278 PRO A O 1
ATOM 2266 N N . VAL A 1 279 ? -15.814 -15.799 -14.584 1.00 74.94 279 VAL A N 1
ATOM 2267 C CA . VAL A 1 279 ? -16.452 -16.248 -13.343 1.00 74.94 279 VAL A CA 1
ATOM 2268 C C . VAL A 1 279 ? -17.774 -16.870 -13.753 1.00 74.94 279 VAL A C 1
ATOM 2270 O O . VAL A 1 279 ? -18.647 -16.160 -14.263 1.00 74.94 279 VAL A O 1
ATOM 2273 N N . ALA A 1 280 ? -17.877 -18.198 -13.619 1.00 71.75 280 ALA A N 1
ATOM 2274 C CA . ALA A 1 280 ? -19.069 -18.928 -14.009 1.00 71.75 280 ALA A CA 1
ATOM 2275 C C . ALA A 1 280 ? -20.240 -18.191 -13.373 1.00 71.75 280 ALA A C 1
ATOM 2277 O O . ALA A 1 280 ? -20.233 -17.977 -12.160 1.00 71.75 280 ALA A O 1
ATOM 2278 N N . SER A 1 281 ? -21.169 -17.703 -14.200 1.00 63.88 281 SER A N 1
ATOM 2279 C CA . SER A 1 281 ? -22.284 -16.891 -13.733 1.00 63.88 281 SER A CA 1
ATOM 2280 C C . SER A 1 281 ? -22.930 -17.640 -12.579 1.00 63.88 281 SER A C 1
ATOM 2282 O O . SER A 1 281 ? -23.532 -18.694 -12.808 1.00 63.88 281 SER A O 1
ATOM 2284 N N . ASN A 1 282 ? -22.744 -17.151 -11.349 1.00 55.81 282 ASN A N 1
ATOM 2285 C CA . ASN A 1 282 ? -23.381 -17.755 -10.194 1.00 55.81 282 ASN A CA 1
ATOM 2286 C C . ASN A 1 282 ? -24.869 -17.827 -10.546 1.00 55.81 282 ASN A C 1
ATOM 2288 O O . ASN A 1 282 ? -25.435 -16.780 -10.885 1.00 55.81 282 ASN A O 1
ATOM 2292 N N . PRO A 1 283 ? -25.493 -19.021 -10.565 1.00 56.50 283 PRO A N 1
ATOM 2293 C CA . PRO A 1 283 ? -26.902 -19.129 -10.891 1.00 56.50 283 PRO A CA 1
ATOM 2294 C C . PRO A 1 283 ? -27.628 -18.181 -9.947 1.00 56.50 283 PRO A C 1
ATOM 2296 O O . PRO A 1 283 ? -27.473 -18.269 -8.730 1.00 56.50 283 PRO A O 1
ATOM 2299 N N . SER A 1 284 ? -28.311 -17.209 -10.540 1.00 50.81 284 SER A N 1
ATOM 2300 C CA . SER A 1 284 ? -28.875 -15.996 -9.952 1.00 50.81 284 SER A CA 1
ATOM 2301 C C . SER A 1 284 ? -29.978 -16.290 -8.926 1.00 50.81 284 SER A C 1
ATOM 2303 O O . SER A 1 284 ? -31.142 -15.950 -9.116 1.00 50.81 284 SER A O 1
ATOM 2305 N N . GLY A 1 285 ? -29.612 -16.963 -7.837 1.00 51.38 285 GLY A N 1
ATOM 2306 C CA . GLY A 1 285 ? -30.436 -17.240 -6.667 1.00 51.38 285 GLY A CA 1
ATOM 2307 C C . GLY A 1 285 ? -30.210 -16.244 -5.531 1.00 51.38 285 GLY A C 1
ATOM 2308 O O . GLY A 1 285 ? -30.850 -16.365 -4.487 1.00 51.38 285 GLY A O 1
ATOM 2309 N N . ILE A 1 286 ? -29.332 -15.250 -5.714 1.00 51.28 286 ILE A N 1
ATOM 2310 C CA . ILE A 1 286 ? -29.255 -14.102 -4.810 1.00 51.28 286 ILE A CA 1
ATOM 2311 C C . ILE A 1 286 ? -30.490 -13.249 -5.095 1.00 51.28 286 ILE A C 1
ATOM 2313 O O . ILE A 1 286 ? -30.540 -12.490 -6.059 1.00 51.28 286 ILE A O 1
ATOM 2317 N N . ARG A 1 287 ? -31.526 -13.451 -4.277 1.00 47.53 287 ARG A N 1
ATOM 2318 C CA . ARG A 1 287 ? -32.709 -12.592 -4.232 1.00 47.53 287 ARG A CA 1
ATOM 2319 C C . ARG A 1 287 ? -32.233 -11.155 -4.043 1.00 47.53 287 ARG A C 1
ATOM 2321 O O . ARG A 1 287 ? -31.566 -10.872 -3.050 1.00 47.53 287 ARG A O 1
ATOM 2328 N N . GLU A 1 288 ? -32.590 -10.273 -4.972 1.00 43.34 288 GLU A N 1
ATOM 2329 C CA . GLU A 1 288 ? -32.452 -8.834 -4.769 1.00 43.34 288 GLU A CA 1
ATOM 2330 C C . GLU A 1 288 ? -33.023 -8.470 -3.388 1.00 43.34 288 GLU A C 1
ATOM 2332 O O . GLU A 1 288 ? -34.110 -8.951 -3.029 1.00 43.34 288 GLU A O 1
ATOM 2337 N N . PRO A 1 289 ? -32.317 -7.661 -2.579 1.00 47.72 289 PRO A N 1
ATOM 2338 C CA . PRO A 1 289 ? -32.896 -7.148 -1.354 1.00 47.72 289 PRO A CA 1
ATOM 2339 C C . PRO A 1 289 ? -34.144 -6.352 -1.739 1.00 47.72 289 PRO A C 1
ATOM 2341 O O . PRO A 1 289 ? -34.058 -5.339 -2.431 1.00 47.72 289 PRO A O 1
ATOM 2344 N N . LYS A 1 290 ? -35.322 -6.827 -1.314 1.00 46.22 290 LYS A N 1
ATOM 2345 C CA . LYS A 1 290 ? -36.561 -6.053 -1.402 1.00 46.22 290 LYS A CA 1
ATOM 2346 C C . LYS A 1 290 ? -36.336 -4.753 -0.639 1.00 46.22 290 LYS A C 1
ATOM 2348 O O . LYS A 1 290 ? -36.372 -4.739 0.588 1.00 46.22 290 LYS A O 1
ATOM 2353 N N . ILE A 1 291 ? -36.102 -3.671 -1.372 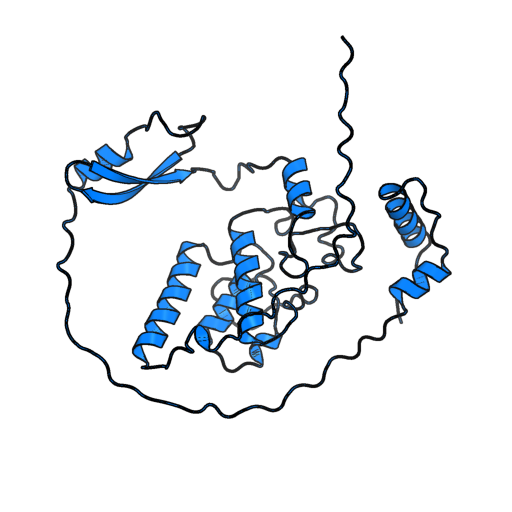1.00 46.62 291 ILE A N 1
ATOM 2354 C CA . ILE A 1 291 ? -36.132 -2.322 -0.825 1.00 46.62 291 ILE A CA 1
ATOM 2355 C C . ILE A 1 291 ? -37.586 -2.086 -0.419 1.00 46.62 291 ILE A C 1
ATOM 2357 O O . ILE A 1 291 ? -38.461 -1.914 -1.268 1.00 46.62 291 ILE A O 1
ATOM 2361 N N . HIS A 1 292 ? -37.866 -2.157 0.880 1.00 48.34 292 HIS A N 1
ATOM 2362 C CA . HIS A 1 292 ? -39.143 -1.711 1.409 1.00 48.34 292 HIS A CA 1
ATOM 2363 C C . HIS A 1 292 ? -39.255 -0.211 1.128 1.00 48.34 292 HIS A C 1
ATOM 2365 O O . HIS A 1 292 ? -38.504 0.585 1.687 1.00 48.34 292 HIS A O 1
ATOM 2371 N N . GLN A 1 293 ? -40.163 0.165 0.224 1.00 41.66 293 GLN A N 1
ATOM 2372 C CA . GLN A 1 293 ? -40.565 1.556 0.067 1.00 41.66 293 GLN A CA 1
ATOM 2373 C C . GLN A 1 293 ? -41.151 2.015 1.402 1.00 41.66 293 GLN A C 1
ATOM 2375 O O . GLN A 1 293 ? -42.156 1.482 1.869 1.00 41.66 293 GLN A O 1
ATOM 2380 N N . VAL A 1 294 ? -40.468 2.959 2.043 1.00 50.16 294 VAL A N 1
ATOM 2381 C CA . VAL A 1 294 ? -40.965 3.638 3.236 1.00 50.16 294 VAL A CA 1
ATOM 2382 C C . VAL A 1 294 ? -41.990 4.659 2.752 1.00 50.16 294 VAL A C 1
ATOM 2384 O O . VAL A 1 294 ? -41.625 5.692 2.193 1.00 50.16 294 VAL A O 1
ATOM 2387 N N . GLU A 1 295 ? -43.274 4.346 2.908 1.00 55.84 295 GLU A N 1
ATOM 2388 C CA . GLU A 1 295 ? -44.347 5.323 2.729 1.00 55.84 295 GLU A CA 1
ATOM 2389 C C . GLU A 1 295 ? -44.311 6.310 3.902 1.00 55.84 295 GLU A C 1
ATOM 2391 O O . GLU A 1 295 ? -44.420 5.921 5.066 1.00 55.84 295 GLU A O 1
ATOM 2396 N N . PHE A 1 296 ? -44.132 7.595 3.598 1.00 47.22 296 PHE A N 1
ATOM 2397 C CA . PHE A 1 296 ? -44.258 8.661 4.586 1.00 47.22 296 PHE A CA 1
ATOM 2398 C C . PHE A 1 296 ? -45.737 9.058 4.714 1.00 47.22 296 PHE A C 1
ATOM 2400 O O . PHE A 1 296 ? -46.368 9.342 3.691 1.00 47.22 296 PHE A O 1
ATOM 2407 N N . PRO A 1 297 ? -46.305 9.086 5.933 1.00 59.47 297 PRO A N 1
ATOM 2408 C CA . PRO A 1 297 ? -47.672 9.543 6.139 1.00 59.47 297 PRO A CA 1
ATOM 2409 C C . PRO A 1 297 ? -47.800 11.046 5.859 1.00 59.47 297 PRO A C 1
ATOM 2411 O O . PRO A 1 297 ? -46.875 11.819 6.115 1.00 59.47 297 PRO A O 1
ATOM 2414 N N . SER A 1 298 ? -48.958 11.408 5.302 1.00 62.94 298 SER A N 1
ATOM 2415 C CA . SER A 1 298 ? -49.372 12.771 4.939 1.00 62.94 298 SER A CA 1
ATOM 2416 C C . SER A 1 298 ? -49.625 13.661 6.150 1.00 62.94 298 SER A C 1
ATOM 2418 O O . SER A 1 298 ? -50.149 13.134 7.157 1.00 62.94 298 SER A O 1
#

Foldseek 3Di:
DPDDDDVVNQVVQQVVVCVVPVPDDRDDPVNVCCVPVPDDDDDDDDDDDDDDDDDADDDDDDDDDDDDDDDDPVVVVVVQPDQDPPDPDCSVQKGWDDWPDDDPHDTDTDIDGNPDLPPDPDDPVRLVVVLCDDDPQLFQLLHDDPDDDPDNEPPVAPDPVLVVDLQHSRDDVLRVLSSVLQVLLCVLVVDPGGWPLRDFDQDPDDQPQDPATFTNPVSVVGDDDPLSVSLSRQSRGRGSRSHDDPVRNVVSVVVVVVVCVVVSGDDPPPPVPPDDDPPPPPPPPPPDPPPPPDDDDD

Sequence (298 aa):
MPAAFTPETFKQANYWRKYRDPNSADYSMIDLTRLYCGVKHTPPAFAPPRTARRLSFPRIPGTVAAKPHVPDDDLIKAFMSKRIASLPIDFRKWKGVRVLGDGASAMAGLWESAYDFLDDPFTDEEREGFRRSGTEDYYPPLRTLLTFFEVQFTEEWDFSDYKESEVAGQYSFYTNVWDVRAIMYQLVTLSEGSSNHREPFMPDWNIALSRSPTYGLDIRAHEYSQTLTDLIFECLSEKPRCRPDLLGFKNRVTGGYSGAHVTDLTFEPYSDFEQSEPVASNPSGIREPKIHQVEFPS

Secondary structure (DSSP, 8-state):
-PPPPPHHHHHHHHHHHHHH-TTPPPPPHHHHHHHHH-----PPPPPPPPPP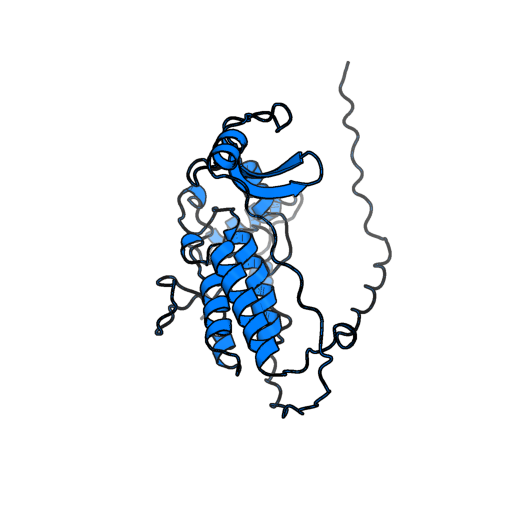-----PPPP---PPPPP---HHHHHHHHT---TTS-S-GGGEEEEEEE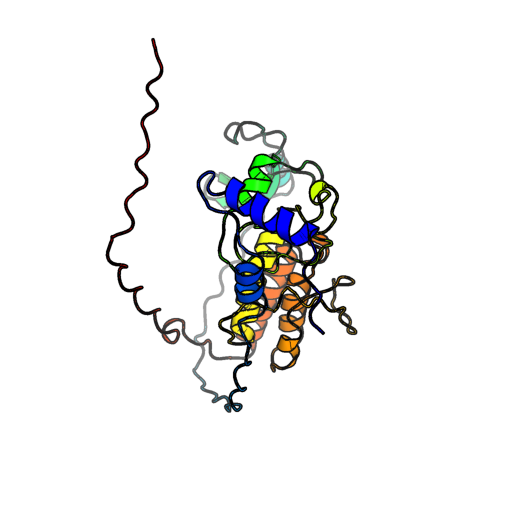EEETTEEEEEEEE---TTS--S-HHHHHHHHHSS-TT---TT----SS-S--S-TTTSSTTTTT-SSSS--SHHHHHHHHHHHHHHHHHT-SSPP-TT--B--SS--SS-SS-B--GGGGGS---HHHHHHHHHHT-SSGGGSPPHHHHHHHHHHHHHHHHHTTPPPPPGGGSPPPPP-----S-S--------PPP-